Protein AF-I9S356-F1 (afdb_monomer)

Structure (mmCIF, N/CA/C/O backbone):
data_AF-I9S356-F1
#
_entry.id   AF-I9S356-F1
#
loop_
_atom_site.group_PDB
_atom_site.id
_atom_site.type_symbol
_atom_site.label_atom_id
_atom_site.label_alt_id
_atom_site.label_comp_id
_atom_site.label_asym_id
_atom_site.label_entity_id
_atom_site.label_seq_id
_atom_site.pdbx_PDB_ins_code
_atom_site.Cartn_x
_atom_site.Cartn_y
_atom_site.Cartn_z
_atom_site.occupancy
_atom_site.B_iso_or_equiv
_atom_site.auth_seq_id
_atom_site.auth_comp_id
_atom_site.auth_asym_id
_atom_site.auth_atom_id
_atom_site.pdbx_PDB_model_num
ATOM 1 N N . MET A 1 1 ? -4.845 -5.782 5.978 1.00 66.12 1 MET A N 1
ATOM 2 C CA . MET A 1 1 ? -3.982 -5.949 4.779 1.00 66.12 1 MET A CA 1
ATOM 3 C C . MET A 1 1 ? -2.616 -5.277 4.937 1.00 66.12 1 MET A C 1
ATOM 5 O O . MET A 1 1 ? -1.694 -5.977 5.325 1.00 66.12 1 MET A O 1
ATOM 9 N N . LYS A 1 2 ? -2.465 -3.952 4.723 1.00 70.69 2 LYS A N 1
ATOM 10 C CA . LYS A 1 2 ? -1.182 -3.230 4.951 1.00 70.69 2 LYS A CA 1
ATOM 11 C C . LYS A 1 2 ? -0.739 -3.311 6.421 1.00 70.69 2 LYS A C 1
ATOM 13 O O . LYS A 1 2 ? 0.435 -3.486 6.708 1.00 70.69 2 LYS A O 1
ATOM 18 N N . GLN A 1 3 ? -1.687 -3.246 7.355 1.00 71.12 3 GLN A N 1
ATOM 19 C CA . GLN A 1 3 ? -1.406 -3.450 8.781 1.00 71.12 3 GLN A CA 1
ATOM 20 C C . GLN A 1 3 ? -0.944 -4.889 9.070 1.00 71.12 3 GLN A C 1
ATOM 22 O O . GLN A 1 3 ? 0.143 -5.057 9.599 1.00 71.12 3 GLN A O 1
ATOM 27 N N . TRP A 1 4 ? -1.692 -5.907 8.625 1.00 81.62 4 TRP A N 1
ATOM 28 C CA . TRP A 1 4 ? -1.312 -7.327 8.752 1.00 81.62 4 TRP A CA 1
ATOM 29 C C . TRP A 1 4 ? 0.095 -7.643 8.215 1.00 81.62 4 TRP A C 1
ATOM 31 O O . TRP A 1 4 ? 0.914 -8.215 8.926 1.00 81.62 4 TRP A O 1
ATOM 41 N N . ALA A 1 5 ? 0.415 -7.205 6.992 1.00 79.56 5 ALA A N 1
ATOM 42 C CA . ALA A 1 5 ? 1.730 -7.451 6.395 1.00 79.56 5 ALA A CA 1
ATOM 43 C C . ALA A 1 5 ? 2.876 -6.663 7.043 1.00 79.56 5 ALA A C 1
ATOM 45 O O . ALA A 1 5 ? 4.025 -7.073 6.925 1.00 79.56 5 ALA A O 1
ATOM 46 N N . GLY A 1 6 ? 2.571 -5.536 7.692 1.00 76.19 6 GLY A N 1
ATOM 47 C CA . GLY A 1 6 ? 3.563 -4.737 8.409 1.00 76.19 6 GLY A CA 1
ATOM 48 C C . GLY A 1 6 ? 3.808 -5.210 9.841 1.00 76.19 6 GLY A C 1
ATOM 49 O O . GLY A 1 6 ? 4.944 -5.155 10.292 1.00 76.19 6 GLY A O 1
ATOM 50 N N . ALA A 1 7 ? 2.758 -5.653 10.539 1.00 77.88 7 ALA A N 1
ATOM 51 C CA . ALA A 1 7 ? 2.853 -6.183 11.899 1.00 77.88 7 ALA A CA 1
ATOM 52 C C . ALA A 1 7 ? 3.544 -7.550 11.923 1.00 77.88 7 ALA A C 1
ATOM 54 O O . ALA A 1 7 ? 4.293 -7.833 12.843 1.00 77.88 7 ALA A O 1
ATOM 55 N N . ASP A 1 8 ? 3.318 -8.362 10.886 1.00 81.31 8 ASP A N 1
ATOM 56 C CA . ASP A 1 8 ? 3.841 -9.725 10.779 1.00 81.31 8 ASP A CA 1
ATOM 57 C C . ASP A 1 8 ? 3.515 -10.620 11.982 1.00 81.31 8 ASP A C 1
ATOM 59 O O . ASP A 1 8 ? 4.298 -11.453 12.431 1.00 81.31 8 ASP A O 1
ATOM 63 N N . GLU A 1 9 ? 2.296 -10.470 12.475 1.00 84.88 9 GLU A N 1
ATOM 64 C CA . GLU A 1 9 ? 1.750 -11.242 13.581 1.00 84.88 9 GLU A CA 1
ATOM 65 C C . GLU A 1 9 ? 0.485 -11.965 13.122 1.00 84.88 9 GLU A C 1
ATOM 67 O O . GLU A 1 9 ? -0.149 -11.590 12.126 1.00 84.88 9 GLU A O 1
ATOM 72 N N . LYS A 1 10 ? 0.119 -13.022 13.852 1.00 86.38 10 LYS A N 1
ATOM 73 C CA . LYS A 1 10 ? -1.176 -13.673 13.668 1.00 86.38 10 LYS A CA 1
ATOM 74 C C . LYS A 1 10 ? -2.282 -12.656 13.955 1.00 86.38 10 LYS A C 1
ATOM 76 O O . LYS A 1 10 ? -2.231 -11.964 14.967 1.00 86.38 10 LYS A O 1
ATOM 81 N N . GLN A 1 11 ? -3.269 -12.564 13.071 1.00 83.75 11 GLN A N 1
ATOM 82 C CA . GLN A 1 11 ? -4.393 -11.640 13.218 1.00 83.75 11 GLN A CA 1
ATOM 83 C C . GLN A 1 11 ? -5.721 -12.356 13.016 1.00 83.75 11 GLN A C 1
ATOM 85 O O . GLN A 1 11 ? -5.860 -13.185 12.115 1.00 83.75 11 GLN A O 1
ATOM 90 N N . ASN A 1 12 ? -6.696 -11.995 13.845 1.00 84.50 12 ASN A N 1
ATOM 91 C CA . ASN A 1 12 ? -8.073 -12.440 13.710 1.00 84.50 12 ASN A CA 1
ATOM 92 C C . ASN A 1 12 ? -8.844 -11.451 12.839 1.00 84.50 12 ASN A C 1
ATOM 94 O O . ASN A 1 12 ? -8.700 -10.233 12.952 1.00 84.50 12 ASN A O 1
ATOM 98 N N . PHE A 1 13 ? -9.666 -11.996 11.962 1.00 81.94 13 PHE A N 1
ATOM 99 C CA . PHE A 1 13 ? -10.549 -11.275 11.071 1.00 81.94 13 PHE A CA 1
ATOM 100 C C . PHE A 1 13 ? -11.956 -11.813 11.259 1.00 81.94 13 PHE A C 1
ATOM 102 O O . PHE A 1 13 ? -12.152 -12.966 11.627 1.00 81.94 13 PHE A O 1
ATOM 109 N N . ARG A 1 14 ? -12.931 -10.964 10.969 1.00 80.12 14 ARG A N 1
ATOM 110 C CA . ARG A 1 14 ? -14.333 -11.340 10.900 1.00 80.12 14 ARG A CA 1
ATOM 111 C C . ARG A 1 14 ? -14.828 -11.043 9.504 1.00 80.12 14 ARG A C 1
ATOM 113 O O . ARG A 1 14 ? -14.665 -9.911 9.037 1.00 80.12 14 ARG A O 1
ATOM 120 N N . ASP A 1 15 ? -15.382 -12.042 8.834 1.00 80.06 15 ASP A N 1
ATOM 121 C CA . ASP A 1 15 ? -16.165 -11.804 7.629 1.00 80.06 15 ASP A CA 1
ATOM 122 C C . ASP A 1 15 ? -17.652 -11.605 7.977 1.00 80.06 15 ASP A C 1
ATOM 124 O O . ASP A 1 15 ? -18.003 -11.254 9.106 1.00 80.06 15 ASP A O 1
ATOM 128 N N . LEU A 1 16 ? -18.537 -11.705 6.985 1.00 82.31 16 LEU A N 1
ATOM 129 C CA . LEU A 1 16 ? -19.970 -11.510 7.202 1.00 82.31 16 LEU A CA 1
ATOM 130 C C . LEU A 1 16 ? -20.590 -12.622 8.071 1.00 82.31 16 LEU A C 1
ATOM 132 O O . LEU A 1 16 ? -21.588 -12.367 8.746 1.00 82.31 16 LEU A O 1
ATOM 136 N N . GLU A 1 17 ? -20.020 -13.827 8.048 1.00 84.00 17 GLU A N 1
ATOM 137 C CA . GLU A 1 17 ? -20.589 -15.049 8.617 1.00 84.00 17 GLU A CA 1
ATOM 138 C C . GLU A 1 17 ? -19.783 -15.569 9.816 1.00 84.00 17 GLU A C 1
ATOM 140 O O . GLU A 1 17 ? -20.378 -15.875 10.852 1.00 84.00 17 GLU A O 1
ATOM 145 N N . GLU A 1 18 ? -18.453 -15.626 9.723 1.00 86.69 18 GLU A N 1
ATOM 146 C CA . GLU A 1 18 ? -17.582 -16.238 10.726 1.00 86.69 18 GLU A CA 1
ATOM 147 C C . GLU A 1 18 ? -16.285 -15.461 11.011 1.00 86.69 18 GLU A C 1
ATOM 149 O O . GLU A 1 18 ? -15.808 -14.616 10.245 1.00 86.69 18 GLU A O 1
ATOM 154 N N . ASP A 1 19 ? -15.718 -15.760 12.180 1.00 86.00 19 ASP A N 1
ATOM 155 C CA . ASP A 1 19 ? -14.400 -15.285 12.582 1.00 86.00 19 ASP A CA 1
ATOM 156 C C . ASP A 1 19 ? -13.338 -16.282 12.093 1.00 86.00 19 ASP A C 1
ATOM 158 O O . ASP A 1 19 ? -13.477 -17.495 12.257 1.00 86.00 19 ASP A O 1
ATOM 162 N N . PHE A 1 20 ? -12.244 -15.780 11.525 1.00 85.56 20 PHE A N 1
ATOM 163 C CA . PHE A 1 20 ? -11.124 -16.590 11.054 1.00 85.56 20 PHE A CA 1
ATOM 164 C C . PHE A 1 20 ? -9.784 -15.939 11.390 1.00 85.56 20 PHE A C 1
ATOM 166 O O . PHE A 1 20 ? -9.649 -14.718 11.450 1.00 85.56 20 PHE A O 1
ATOM 173 N N . SER A 1 21 ? -8.748 -16.753 11.571 1.00 86.81 21 SER A N 1
ATOM 174 C CA . SER A 1 21 ? -7.399 -16.257 11.849 1.00 86.81 21 SER A CA 1
ATOM 175 C C . SER A 1 21 ? -6.488 -16.420 10.642 1.00 86.81 21 SER A C 1
ATOM 177 O O . SER A 1 21 ? -6.475 -17.461 9.985 1.00 86.81 21 SER A O 1
ATOM 179 N N . LEU A 1 22 ? -5.647 -15.420 10.403 1.00 87.50 22 LEU A N 1
ATOM 180 C CA . LEU A 1 22 ? -4.502 -15.529 9.512 1.00 87.50 22 LEU A CA 1
ATOM 181 C C . LEU A 1 22 ? -3.234 -15.599 10.341 1.00 87.50 22 LEU A C 1
ATOM 183 O O . LEU A 1 22 ? -3.005 -14.745 11.193 1.00 87.50 22 LEU A O 1
ATOM 187 N N . GLU A 1 23 ? -2.396 -16.592 10.054 1.00 89.62 23 GLU A N 1
ATOM 188 C CA . GLU A 1 23 ? -1.021 -16.638 10.555 1.00 89.62 23 GLU A CA 1
ATOM 189 C C . GLU A 1 23 ? -0.245 -15.370 10.168 1.00 89.62 23 GLU A C 1
ATOM 191 O O . GLU A 1 23 ? -0.696 -14.579 9.328 1.00 89.62 23 GLU A O 1
ATOM 196 N N . SER A 1 24 ? 0.935 -15.175 10.766 1.00 88.19 24 SER A N 1
ATOM 197 C CA . SER A 1 24 ? 1.794 -14.044 10.404 1.00 88.19 24 SER A CA 1
ATOM 198 C C . SER A 1 24 ? 2.007 -13.975 8.897 1.00 88.19 24 SER A C 1
ATOM 200 O O . SER A 1 24 ? 2.032 -14.997 8.195 1.00 88.19 24 SER A O 1
ATOM 202 N N . PHE A 1 25 ? 2.161 -12.763 8.372 1.00 88.44 25 PHE A N 1
ATOM 203 C CA . PHE A 1 25 ? 2.294 -12.583 6.937 1.00 88.44 25 PHE A CA 1
ATOM 204 C C . PHE A 1 25 ? 3.467 -13.390 6.377 1.00 88.44 25 PHE A C 1
ATOM 206 O O . PHE A 1 25 ? 3.304 -14.016 5.334 1.00 88.44 25 PHE A O 1
ATOM 213 N N . THR A 1 26 ? 4.597 -13.474 7.076 1.00 85.56 26 THR A N 1
ATOM 214 C CA . THR A 1 26 ? 5.784 -14.263 6.718 1.00 85.56 26 THR A CA 1
ATOM 215 C C . THR A 1 26 ? 5.561 -15.768 6.743 1.00 85.56 26 THR A C 1
ATOM 217 O O . THR A 1 26 ? 6.088 -16.453 5.864 1.00 85.56 26 THR A O 1
ATOM 220 N N . ASN A 1 27 ? 4.682 -16.277 7.606 1.00 85.94 27 ASN A N 1
ATOM 221 C CA . ASN A 1 27 ? 4.372 -17.708 7.712 1.00 85.94 27 ASN A CA 1
ATOM 222 C C . ASN A 1 27 ? 3.080 -18.121 6.987 1.00 85.94 27 ASN A C 1
ATOM 224 O O . ASN A 1 27 ? 2.776 -19.306 6.875 1.00 85.94 27 ASN A O 1
ATOM 228 N N . CYS A 1 28 ? 2.335 -17.167 6.426 1.00 84.06 28 CYS A N 1
ATOM 229 C CA . CYS A 1 28 ? 1.141 -17.443 5.636 1.00 84.06 28 CYS A CA 1
ATOM 230 C C . CYS A 1 28 ? 1.486 -18.269 4.378 1.00 84.06 28 CYS A C 1
ATOM 232 O O . CYS A 1 28 ? 2.143 -17.763 3.460 1.00 84.06 28 CYS A O 1
ATOM 234 N N . ALA A 1 29 ? 1.053 -19.535 4.355 1.00 78.00 29 ALA A N 1
ATOM 235 C CA . ALA A 1 29 ? 1.223 -20.472 3.236 1.00 78.00 29 ALA A CA 1
ATOM 236 C C . ALA A 1 29 ? -0.096 -20.815 2.512 1.00 78.00 29 ALA A C 1
ATOM 238 O O . ALA A 1 29 ? -0.068 -21.314 1.390 1.00 78.00 29 ALA A O 1
ATOM 239 N N . GLY A 1 30 ? -1.241 -20.559 3.153 1.00 82.69 30 GLY A N 1
ATOM 240 C CA . GLY A 1 30 ? -2.574 -20.852 2.624 1.00 82.69 30 GLY A CA 1
ATOM 241 C C . GLY A 1 30 ? -3.244 -19.622 2.015 1.00 82.69 30 GLY A C 1
ATOM 242 O O . GLY A 1 30 ? -2.789 -19.063 1.018 1.00 82.69 30 GLY A O 1
ATOM 243 N N . PHE A 1 31 ? -4.355 -19.205 2.619 1.00 86.12 31 PHE A N 1
ATOM 244 C CA . PHE A 1 31 ? -5.111 -18.035 2.187 1.00 86.12 31 PHE A CA 1
ATOM 245 C C . PHE A 1 31 ? -4.298 -16.747 2.380 1.00 86.12 31 PHE A C 1
ATOM 247 O O . PHE A 1 31 ? -4.039 -16.330 3.506 1.00 86.12 31 PHE A O 1
ATOM 254 N N . ASN A 1 32 ? -3.909 -16.114 1.269 1.00 89.94 32 ASN A N 1
ATOM 255 C CA . ASN A 1 32 ? -3.140 -14.872 1.257 1.00 89.94 32 ASN A CA 1
ATOM 256 C C . ASN A 1 32 ? -3.971 -13.729 0.645 1.00 89.94 32 ASN A C 1
ATOM 258 O O . ASN A 1 32 ? -4.049 -13.602 -0.583 1.00 89.94 32 ASN A O 1
ATOM 262 N N . PRO A 1 33 ? -4.557 -12.858 1.481 1.00 90.56 33 PRO A N 1
ATOM 263 C CA . PRO A 1 33 ? -5.329 -11.707 1.029 1.00 90.56 33 PRO A CA 1
ATOM 264 C C . PRO A 1 33 ? -4.606 -10.776 0.041 1.00 90.56 33 PRO A C 1
ATOM 266 O O . PRO A 1 33 ? -5.245 -10.233 -0.860 1.00 90.56 33 PRO A O 1
ATOM 269 N N . ILE A 1 34 ? -3.281 -10.604 0.154 1.00 91.88 34 ILE A N 1
ATOM 270 C CA . ILE A 1 34 ? -2.492 -9.752 -0.759 1.00 91.88 34 ILE A CA 1
ATOM 271 C C . ILE A 1 34 ? -2.489 -10.324 -2.172 1.00 91.88 34 ILE A C 1
ATOM 273 O O . ILE A 1 34 ? -2.601 -9.580 -3.145 1.00 91.88 34 ILE A O 1
ATOM 277 N N . GLU A 1 35 ? -2.412 -11.645 -2.293 1.00 94.62 35 GLU A N 1
ATOM 278 C CA . GLU A 1 35 ? -2.484 -12.324 -3.581 1.00 94.62 35 GLU A CA 1
ATOM 279 C C . GLU A 1 35 ? -3.862 -12.158 -4.238 1.00 94.62 35 GLU A C 1
ATOM 281 O O . GLU A 1 35 ? -3.953 -11.880 -5.434 1.00 94.62 35 GLU A O 1
ATOM 286 N N . ILE A 1 36 ? -4.936 -12.260 -3.451 1.00 93.81 36 ILE A N 1
ATOM 287 C CA . ILE A 1 36 ? -6.313 -12.048 -3.923 1.00 93.81 36 ILE A CA 1
ATOM 288 C C . ILE A 1 36 ? -6.504 -10.601 -4.381 1.00 93.81 36 ILE A C 1
ATOM 290 O O . ILE A 1 36 ? -7.049 -10.340 -5.452 1.00 93.81 36 ILE A O 1
ATOM 294 N N . TYR A 1 37 ? -6.003 -9.646 -3.605 1.00 93.88 37 TYR A N 1
ATOM 295 C CA . TYR A 1 37 ? -6.027 -8.238 -3.978 1.00 93.88 37 TYR A CA 1
ATOM 296 C C . TYR A 1 37 ? -5.276 -7.974 -5.288 1.00 93.88 37 TYR A C 1
ATOM 298 O O . TYR A 1 37 ? -5.801 -7.312 -6.185 1.00 93.88 37 TYR A O 1
ATOM 306 N N . ALA A 1 38 ? -4.084 -8.552 -5.445 1.00 95.75 38 ALA A N 1
ATOM 307 C CA . ALA A 1 38 ? -3.307 -8.443 -6.673 1.00 95.75 38 ALA A CA 1
ATOM 308 C C . ALA A 1 38 ? -4.020 -9.076 -7.880 1.00 95.75 38 ALA A C 1
ATOM 310 O O . ALA A 1 38 ? -3.953 -8.530 -8.982 1.00 95.75 38 ALA A O 1
ATOM 311 N N . TYR A 1 39 ? -4.749 -10.177 -7.678 1.00 96.19 39 TYR A N 1
ATOM 312 C CA . TYR A 1 39 ? -5.610 -10.760 -8.706 1.00 96.19 39 TYR A CA 1
ATOM 313 C C . TYR A 1 39 ? -6.682 -9.771 -9.178 1.00 96.19 39 TYR A C 1
ATOM 315 O O . TYR A 1 39 ? -6.817 -9.544 -10.383 1.00 96.19 39 TYR A O 1
ATOM 323 N N . TYR A 1 40 ? -7.408 -9.141 -8.250 1.00 96.00 40 TYR A N 1
ATOM 324 C CA . TYR A 1 40 ? -8.452 -8.175 -8.596 1.00 96.00 40 TYR A CA 1
ATOM 325 C C . TYR A 1 40 ? -7.890 -6.937 -9.295 1.00 96.00 40 TYR A C 1
ATOM 327 O O . TYR A 1 40 ? -8.415 -6.544 -10.335 1.00 96.00 40 TYR A O 1
ATOM 335 N N . ILE A 1 41 ? -6.783 -6.371 -8.801 1.00 94.88 41 ILE A N 1
ATOM 336 C CA . ILE A 1 41 ? -6.096 -5.269 -9.490 1.00 94.88 41 ILE A CA 1
ATOM 337 C C . ILE A 1 41 ? -5.715 -5.681 -10.910 1.00 94.88 41 ILE A C 1
ATOM 339 O O . ILE A 1 41 ? -5.965 -4.935 -11.855 1.00 94.88 41 ILE A O 1
ATOM 343 N N . GLY A 1 42 ? -5.130 -6.869 -11.069 1.00 95.69 42 GLY A N 1
ATOM 344 C CA . GLY A 1 42 ? -4.750 -7.395 -12.372 1.00 95.69 42 GLY A CA 1
ATOM 345 C C . GLY A 1 42 ? -5.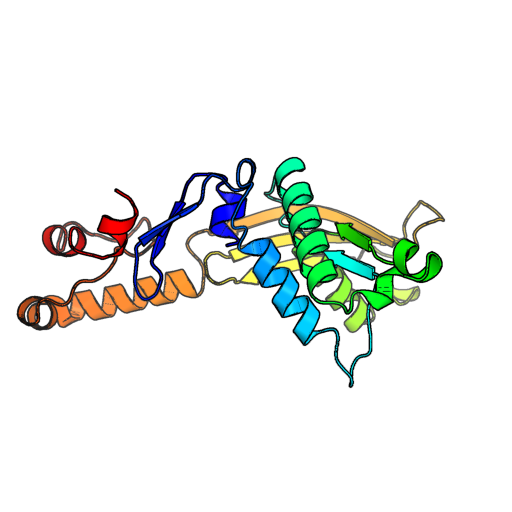932 -7.458 -13.337 1.00 95.69 42 GLY A C 1
ATOM 346 O O . GLY A 1 42 ? -5.799 -7.023 -14.476 1.00 95.69 42 GLY A O 1
ATOM 347 N N . ARG A 1 43 ? -7.108 -7.898 -12.873 1.00 93.81 43 ARG A N 1
ATOM 348 C CA . ARG A 1 43 ? -8.349 -7.914 -13.669 1.00 93.81 43 ARG A CA 1
ATOM 349 C C . ARG A 1 43 ? -8.867 -6.515 -14.010 1.00 93.81 43 ARG A C 1
ATOM 351 O O . ARG A 1 43 ? -9.413 -6.329 -15.092 1.00 93.81 43 ARG A O 1
ATOM 358 N N . CYS A 1 44 ? -8.704 -5.543 -13.116 1.00 93.81 44 CYS A N 1
ATOM 359 C CA . CYS A 1 44 ? -9.114 -4.161 -13.367 1.00 93.81 44 CYS A CA 1
ATOM 360 C C . CYS A 1 44 ? -8.196 -3.466 -14.382 1.00 93.81 44 CYS A C 1
ATOM 362 O O . CYS A 1 44 ? -8.676 -2.781 -15.284 1.00 93.81 44 CYS A O 1
ATOM 364 N N . ILE A 1 45 ? -6.879 -3.650 -14.254 1.00 93.94 45 ILE A N 1
ATOM 365 C CA . ILE A 1 45 ? -5.882 -3.018 -15.128 1.00 93.94 45 ILE A CA 1
ATOM 366 C C . ILE A 1 45 ? -5.882 -3.670 -16.513 1.00 93.94 45 ILE A C 1
ATOM 368 O O . ILE A 1 45 ? -5.872 -2.956 -17.515 1.00 93.94 45 ILE A O 1
ATOM 372 N N . ASN A 1 46 ? -5.898 -5.005 -16.569 1.00 93.00 46 ASN A N 1
ATOM 373 C CA . ASN A 1 46 ? -5.833 -5.763 -17.814 1.00 93.00 46 ASN A CA 1
ATOM 374 C C . ASN A 1 46 ? -7.238 -6.072 -18.314 1.00 93.00 46 ASN A C 1
ATOM 376 O O . ASN A 1 46 ? -7.906 -6.991 -17.839 1.00 93.00 46 ASN A O 1
ATOM 380 N N . ASN A 1 47 ? -7.682 -5.303 -19.296 1.00 89.69 47 ASN A N 1
ATOM 381 C CA . ASN A 1 47 ? -9.000 -5.457 -19.886 1.00 89.69 47 ASN A CA 1
ATOM 382 C C . ASN A 1 47 ? -8.956 -5.103 -21.377 1.00 89.69 47 ASN A C 1
ATOM 384 O O . ASN A 1 47 ? -7.938 -4.649 -21.900 1.00 89.69 47 ASN A O 1
ATOM 388 N N . MET A 1 48 ? -10.076 -5.305 -22.069 1.00 87.81 48 MET A N 1
ATOM 389 C CA . MET A 1 48 ? -10.161 -5.097 -23.518 1.00 87.81 48 MET A CA 1
ATOM 390 C C . MET A 1 48 ? -9.893 -3.648 -23.957 1.00 87.81 48 MET A C 1
ATOM 392 O O . MET A 1 48 ? -9.536 -3.434 -25.110 1.00 87.81 48 MET A O 1
ATOM 396 N N . HIS A 1 49 ? -10.035 -2.667 -23.062 1.00 90.06 49 HIS A N 1
ATOM 397 C CA . HIS A 1 49 ? -9.773 -1.257 -23.355 1.00 90.06 49 HIS A CA 1
ATOM 398 C C . HIS A 1 49 ? -8.312 -0.860 -23.109 1.00 90.06 49 HIS A C 1
ATOM 400 O O . HIS A 1 49 ? -7.773 -0.036 -23.842 1.00 90.06 49 HIS A O 1
ATOM 406 N N . ASN A 1 50 ? -7.662 -1.456 -22.105 1.00 87.44 50 ASN A N 1
ATOM 407 C CA . ASN A 1 50 ? -6.306 -1.089 -21.680 1.00 87.44 50 ASN A CA 1
ATOM 408 C C . ASN A 1 50 ? -5.208 -2.023 -22.218 1.00 87.44 50 ASN A C 1
ATOM 410 O O . ASN A 1 50 ? -4.024 -1.701 -22.124 1.00 87.44 50 ASN A O 1
ATOM 414 N N . GLY A 1 51 ? -5.586 -3.179 -22.767 1.00 90.50 51 GLY A N 1
ATOM 415 C CA . GLY A 1 51 ? -4.655 -4.220 -23.191 1.00 90.50 51 GLY A CA 1
ATOM 416 C C . GLY A 1 51 ? -4.129 -5.066 -22.029 1.00 90.50 51 GLY A C 1
ATOM 417 O O . GLY A 1 51 ? -4.715 -5.113 -20.946 1.00 90.50 51 GLY A O 1
ATOM 418 N N . VAL A 1 52 ? -3.026 -5.776 -22.285 1.00 91.19 52 VAL A N 1
ATOM 419 C CA . VAL A 1 52 ? -2.377 -6.678 -21.323 1.00 91.19 52 VAL A CA 1
ATOM 420 C C . VAL A 1 52 ? -0.976 -6.174 -21.003 1.00 91.19 52 VAL A C 1
ATOM 422 O O . VAL A 1 52 ? -0.123 -6.042 -21.881 1.00 91.19 52 VAL A O 1
ATOM 425 N N . PHE A 1 53 ? -0.723 -5.947 -19.721 1.00 93.69 53 PHE A N 1
ATOM 426 C CA . PHE A 1 53 ? 0.574 -5.587 -19.180 1.00 93.69 53 PHE A CA 1
ATOM 427 C C . PHE A 1 53 ? 1.273 -6.835 -18.649 1.00 93.69 53 PHE A C 1
ATOM 429 O O . PHE A 1 53 ? 0.688 -7.663 -17.952 1.00 93.69 53 PHE A O 1
ATOM 436 N N . LEU A 1 54 ? 2.561 -6.961 -18.957 1.00 94.69 54 LEU A N 1
ATOM 437 C CA . LEU A 1 54 ? 3.396 -8.051 -18.446 1.00 94.69 54 LEU A CA 1
ATOM 438 C C . LEU A 1 54 ? 4.435 -7.548 -17.440 1.00 94.69 54 LEU A C 1
ATOM 440 O O . LEU A 1 54 ? 4.951 -8.322 -16.647 1.00 94.69 54 LEU A O 1
ATOM 444 N N . LYS A 1 55 ? 4.714 -6.244 -17.405 1.00 95.12 55 LYS A N 1
ATOM 445 C CA . LYS A 1 55 ? 5.700 -5.673 -16.491 1.00 95.12 55 LYS A CA 1
ATOM 446 C C . LYS A 1 55 ? 5.037 -4.748 -15.482 1.00 95.12 55 LYS A C 1
ATOM 448 O O . LYS A 1 55 ? 4.427 -3.755 -15.866 1.00 95.12 55 LYS A O 1
ATOM 453 N N . TYR A 1 56 ? 5.220 -5.061 -14.206 1.00 94.88 56 TYR A N 1
ATOM 454 C CA . TYR A 1 56 ? 4.624 -4.360 -13.080 1.00 94.88 56 TYR A CA 1
ATOM 455 C C . TYR A 1 56 ? 5.710 -3.835 -12.151 1.00 94.88 56 TYR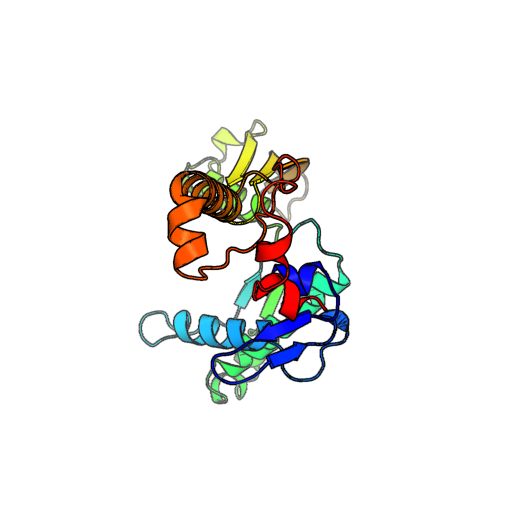 A C 1
ATOM 457 O O . TYR A 1 56 ? 6.709 -4.508 -11.881 1.00 94.88 56 TYR A O 1
ATOM 465 N N . PHE A 1 57 ? 5.488 -2.629 -11.643 1.00 92.75 57 PHE A N 1
ATOM 466 C CA . PHE A 1 57 ? 6.370 -1.984 -10.685 1.00 92.75 57 PHE A CA 1
ATOM 467 C C . PHE A 1 57 ? 5.601 -1.707 -9.408 1.00 92.75 57 PHE A C 1
ATOM 469 O O . PHE A 1 57 ? 4.575 -1.032 -9.437 1.00 92.75 57 PHE A O 1
ATOM 476 N N . LEU A 1 58 ? 6.112 -2.224 -8.299 1.00 91.19 58 LEU A N 1
ATOM 477 C CA . LEU A 1 58 ? 5.562 -1.979 -6.979 1.00 91.19 58 LEU A CA 1
ATOM 478 C C . LEU A 1 58 ? 6.406 -0.920 -6.278 1.00 91.19 58 LEU A C 1
ATOM 480 O O . LEU A 1 58 ? 7.641 -1.018 -6.219 1.00 91.19 58 LEU A O 1
ATOM 484 N N . SER A 1 59 ? 5.726 0.092 -5.747 1.00 86.69 59 SER A N 1
ATOM 485 C CA . SER A 1 59 ? 6.286 0.879 -4.662 1.00 86.69 59 SER A CA 1
ATOM 486 C C . SER A 1 59 ? 6.181 0.090 -3.358 1.00 86.69 59 SER A C 1
ATOM 488 O O . SER A 1 59 ? 5.298 -0.757 -3.206 1.00 86.69 59 SER A O 1
ATOM 490 N N . TYR A 1 60 ? 7.093 0.337 -2.420 1.00 78.81 60 TYR A N 1
ATOM 491 C CA . TYR A 1 60 ? 7.080 -0.336 -1.121 1.00 78.81 60 TYR A CA 1
ATOM 492 C C . TYR A 1 60 ? 7.203 0.648 0.048 1.00 78.81 60 TYR A C 1
ATOM 494 O O . TYR A 1 60 ? 7.821 1.710 -0.095 1.00 78.81 60 TYR A O 1
ATOM 502 N N . PRO A 1 61 ? 6.628 0.320 1.219 1.00 71.81 61 PRO A N 1
ATOM 503 C CA . PRO A 1 61 ? 6.820 1.119 2.422 1.00 71.81 61 PRO A CA 1
ATOM 504 C C . PRO A 1 61 ? 8.283 1.068 2.874 1.00 71.81 61 PRO A C 1
ATOM 506 O O . PRO A 1 61 ? 8.871 -0.007 2.945 1.00 71.81 61 PRO A O 1
ATOM 509 N N . ILE A 1 62 ? 8.859 2.216 3.249 1.00 71.44 62 ILE A N 1
ATOM 510 C CA . ILE A 1 62 ? 10.256 2.299 3.732 1.00 71.44 62 ILE A CA 1
ATOM 511 C C . ILE A 1 62 ? 10.465 1.477 5.013 1.00 71.44 62 ILE A C 1
ATOM 513 O O . ILE A 1 62 ? 11.549 0.958 5.246 1.00 71.44 62 ILE A O 1
ATOM 517 N N . LYS A 1 63 ? 9.420 1.357 5.840 1.00 76.56 63 LYS A N 1
ATOM 518 C CA . LYS A 1 63 ? 9.487 0.726 7.165 1.00 76.56 63 LYS A CA 1
ATOM 519 C C . LYS A 1 63 ? 9.498 -0.807 7.119 1.00 76.56 63 LYS A C 1
ATOM 521 O O . LYS A 1 63 ? 9.645 -1.417 8.167 1.00 76.56 63 LYS A O 1
ATOM 526 N N . TYR A 1 64 ? 9.284 -1.421 5.955 1.00 77.75 64 TYR A N 1
ATOM 527 C CA . TYR A 1 64 ? 9.212 -2.878 5.852 1.00 77.75 64 TYR A CA 1
ATOM 528 C C . TYR A 1 64 ? 10.602 -3.475 5.729 1.00 77.75 64 TYR A C 1
ATOM 530 O O . TYR A 1 64 ? 11.455 -2.968 4.994 1.00 77.75 64 TYR A O 1
ATOM 538 N N . GLU A 1 65 ? 10.805 -4.602 6.398 1.00 83.94 65 GLU A N 1
ATOM 539 C CA . GLU A 1 65 ? 12.016 -5.370 6.200 1.00 83.94 65 GLU A CA 1
ATOM 540 C C . GLU A 1 65 ? 12.066 -5.953 4.787 1.00 83.94 65 GLU A C 1
ATOM 542 O O . GLU A 1 65 ? 11.047 -6.228 4.144 1.00 83.94 65 GLU A O 1
ATOM 547 N N . LYS A 1 66 ? 13.286 -6.188 4.296 1.00 84.88 66 LYS A N 1
ATOM 548 C CA . LYS A 1 66 ? 13.516 -6.697 2.938 1.00 84.88 66 LYS A CA 1
ATOM 549 C C . LYS A 1 66 ? 12.733 -7.984 2.663 1.00 84.88 66 LYS A C 1
ATOM 551 O O . LYS A 1 66 ? 12.192 -8.144 1.574 1.00 84.88 66 LYS A O 1
ATOM 556 N N . HIS A 1 67 ? 12.674 -8.884 3.641 1.00 86.94 67 HIS A N 1
ATOM 557 C CA . HIS A 1 67 ? 11.997 -10.168 3.496 1.00 86.94 67 HIS A CA 1
ATOM 558 C C . HIS A 1 67 ? 10.465 -10.003 3.393 1.00 86.94 67 HIS A C 1
ATOM 560 O O . HIS A 1 67 ? 9.834 -10.662 2.567 1.00 86.94 67 HIS A O 1
ATOM 566 N N . GLN A 1 68 ? 9.873 -9.064 4.143 1.00 88.56 68 GLN A N 1
ATOM 567 C CA . GLN A 1 68 ? 8.448 -8.725 4.047 1.00 88.56 68 GLN A CA 1
ATOM 568 C C . GLN A 1 68 ? 8.125 -8.116 2.678 1.00 88.56 68 GLN A C 1
ATOM 570 O O . GLN A 1 68 ? 7.182 -8.541 2.009 1.00 88.56 68 GLN A O 1
ATOM 575 N N . ALA A 1 69 ? 8.934 -7.152 2.225 1.00 88.69 69 ALA A N 1
ATOM 576 C CA . ALA A 1 69 ? 8.761 -6.514 0.920 1.00 88.69 69 ALA A CA 1
ATOM 577 C C . ALA A 1 69 ? 8.843 -7.531 -0.232 1.00 88.69 69 ALA A C 1
ATOM 579 O O . ALA A 1 69 ? 8.033 -7.487 -1.161 1.00 88.69 69 ALA A O 1
ATOM 580 N N . GLU A 1 70 ? 9.777 -8.479 -0.148 1.00 91.38 70 GLU A N 1
ATOM 581 C CA . GLU A 1 70 ? 9.925 -9.542 -1.140 1.00 91.38 70 GLU A CA 1
ATOM 582 C C . GLU A 1 70 ? 8.721 -10.491 -1.140 1.00 91.38 70 GLU A C 1
ATOM 584 O O . GLU A 1 70 ? 8.159 -10.769 -2.199 1.00 91.38 70 GLU A O 1
ATOM 589 N N . LYS A 1 71 ? 8.227 -10.898 0.036 1.00 91.31 71 LYS A N 1
ATOM 590 C CA . LYS A 1 71 ? 7.021 -11.733 0.122 1.00 91.31 71 LYS A CA 1
ATOM 591 C C . LYS A 1 71 ? 5.784 -11.031 -0.449 1.00 91.31 71 LYS A C 1
ATOM 593 O O . LYS A 1 71 ? 4.934 -11.677 -1.069 1.00 91.31 71 LYS A O 1
ATOM 598 N N . ILE A 1 72 ? 5.670 -9.709 -0.295 1.00 91.75 72 ILE A N 1
ATOM 599 C CA . ILE A 1 72 ? 4.610 -8.917 -0.945 1.00 91.75 72 ILE A CA 1
ATOM 600 C C . ILE A 1 72 ? 4.770 -8.971 -2.458 1.00 91.75 72 ILE A C 1
ATOM 602 O O . ILE A 1 72 ? 3.797 -9.264 -3.151 1.00 91.75 72 ILE A O 1
ATOM 606 N N . ARG A 1 73 ? 5.984 -8.744 -2.971 1.00 94.19 73 ARG A N 1
ATOM 607 C CA . ARG A 1 73 ? 6.281 -8.820 -4.406 1.00 94.19 73 ARG A CA 1
ATOM 608 C C . ARG A 1 73 ? 5.882 -10.177 -4.985 1.00 94.19 73 ARG A C 1
ATOM 610 O O . ARG A 1 73 ? 5.182 -10.212 -5.992 1.00 94.19 73 ARG A O 1
ATOM 617 N N . GLU A 1 74 ? 6.256 -11.272 -4.331 1.00 94.62 74 GLU A N 1
ATOM 618 C CA . GLU A 1 74 ? 5.886 -12.633 -4.738 1.00 94.62 74 GLU A CA 1
ATOM 619 C C . GLU A 1 74 ? 4.373 -12.875 -4.679 1.00 94.62 74 GLU A C 1
ATOM 621 O O . GLU A 1 74 ? 3.802 -13.503 -5.570 1.00 94.62 74 GLU A O 1
ATOM 626 N N . SER A 1 75 ? 3.701 -12.361 -3.647 1.00 94.44 75 SER A N 1
ATOM 627 C CA . SER A 1 75 ? 2.241 -12.455 -3.520 1.00 94.44 75 SER A CA 1
ATOM 628 C C . SER A 1 75 ? 1.540 -11.710 -4.657 1.00 94.44 75 SER A C 1
ATOM 630 O O . SER A 1 75 ? 0.602 -12.234 -5.259 1.00 94.44 75 SER A O 1
ATOM 632 N N . PHE A 1 76 ? 2.040 -10.526 -5.017 1.00 95.50 76 PHE A N 1
ATOM 633 C CA . PHE A 1 76 ? 1.574 -9.785 -6.185 1.00 95.50 76 PHE A CA 1
ATOM 634 C C . PHE A 1 76 ? 1.853 -10.527 -7.487 1.00 95.50 76 PHE A C 1
ATOM 636 O O . PHE A 1 76 ? 0.981 -10.587 -8.348 1.00 95.50 76 PHE A O 1
ATOM 643 N N . GLU A 1 77 ? 3.037 -11.117 -7.632 1.00 96.00 77 GLU A N 1
ATOM 644 C CA . GLU A 1 77 ? 3.403 -11.902 -8.806 1.00 96.00 77 GLU A CA 1
ATOM 645 C C . GLU A 1 77 ? 2.438 -13.068 -9.026 1.00 96.00 77 GLU A C 1
ATOM 647 O O . GLU A 1 77 ? 1.907 -13.223 -10.128 1.00 96.00 77 GLU A O 1
ATOM 652 N N . ARG A 1 78 ? 2.126 -13.834 -7.974 1.00 95.56 78 ARG A N 1
ATOM 653 C CA . ARG A 1 78 ? 1.149 -14.930 -8.046 1.00 95.56 78 ARG A CA 1
ATOM 654 C C . ARG A 1 78 ? -0.254 -14.428 -8.387 1.00 95.56 78 ARG A C 1
ATOM 656 O O . ARG A 1 78 ? -0.894 -14.990 -9.276 1.00 95.56 78 ARG A O 1
ATOM 663 N N . GLY A 1 79 ? -0.715 -13.360 -7.737 1.00 95.88 79 GLY A N 1
ATOM 664 C CA . GLY A 1 79 ? -2.052 -12.802 -7.953 1.00 95.88 79 GLY A CA 1
ATOM 665 C C . GLY A 1 79 ? -2.234 -12.237 -9.362 1.00 95.88 79 GLY A C 1
ATOM 666 O O . GLY A 1 79 ? -3.173 -12.604 -10.070 1.00 95.88 79 GLY A O 1
ATOM 667 N N . LEU A 1 80 ? -1.287 -11.414 -9.819 1.00 96.75 80 LEU A N 1
ATOM 668 C CA . LEU A 1 80 ? -1.279 -10.843 -11.167 1.00 96.75 80 LEU A CA 1
ATOM 669 C C . LEU A 1 80 ? -1.179 -11.935 -12.234 1.00 96.75 80 LEU A C 1
ATOM 671 O O . LEU A 1 80 ? -1.912 -11.886 -13.221 1.00 96.75 80 LEU A O 1
ATOM 675 N N . LYS A 1 81 ? -0.351 -12.965 -12.022 1.00 95.06 81 LYS A N 1
ATOM 676 C CA . LYS A 1 81 ? -0.264 -14.104 -12.944 1.00 95.06 81 LYS A CA 1
ATOM 677 C C . LYS A 1 81 ? -1.604 -14.831 -13.068 1.00 95.06 81 LYS A C 1
ATOM 679 O O . LYS A 1 81 ? -2.022 -15.141 -14.178 1.00 95.06 81 LYS A O 1
ATOM 684 N N . LYS A 1 82 ? -2.308 -15.044 -11.949 1.00 94.94 82 LYS A N 1
ATOM 685 C CA . LYS A 1 82 ? -3.655 -15.642 -11.928 1.00 94.94 82 LYS A CA 1
ATOM 686 C C . LYS A 1 82 ? -4.712 -14.767 -12.607 1.00 94.94 82 LYS A C 1
ATOM 688 O O . LYS A 1 82 ? -5.711 -15.300 -13.078 1.00 94.94 82 LYS A O 1
ATOM 693 N N . SER A 1 83 ? -4.515 -13.449 -12.651 1.00 95.25 83 SER A N 1
ATOM 694 C CA . SER A 1 83 ? -5.461 -12.518 -13.281 1.00 95.25 83 SER A CA 1
ATOM 695 C C . SER A 1 83 ? -5.468 -12.591 -14.812 1.00 95.25 83 SER A C 1
ATOM 697 O O . SER A 1 83 ? -6.443 -12.173 -15.437 1.00 95.25 83 SER A O 1
ATOM 699 N N . LEU A 1 84 ? -4.401 -13.130 -15.410 1.00 93.81 84 LEU A N 1
ATOM 700 C CA . LEU A 1 84 ? -4.210 -13.204 -16.854 1.00 93.81 84 LEU A CA 1
ATOM 701 C C . LEU A 1 84 ? -4.655 -14.568 -17.414 1.00 93.81 84 LEU A C 1
ATOM 703 O O . LEU A 1 84 ? -4.537 -15.589 -16.730 1.00 93.81 84 LEU A O 1
ATOM 707 N N . PRO A 1 85 ? -5.140 -14.628 -18.671 1.00 90.81 85 PRO A N 1
ATOM 708 C CA . PRO A 1 85 ? -5.428 -15.897 -19.333 1.00 90.81 85 PRO A CA 1
ATOM 709 C C . PRO A 1 85 ? -4.186 -16.790 -19.388 1.00 90.81 85 PRO A C 1
ATOM 711 O O . PRO A 1 85 ? -3.102 -16.315 -19.717 1.00 90.81 85 PRO A O 1
ATOM 714 N N . ARG A 1 86 ? -4.348 -18.096 -19.138 1.00 88.88 86 ARG A N 1
ATOM 715 C CA . ARG A 1 86 ? -3.227 -19.058 -19.143 1.00 88.88 86 ARG A CA 1
ATOM 716 C C . ARG A 1 86 ? -2.408 -19.003 -20.435 1.00 88.88 86 ARG A C 1
ATOM 718 O O . ARG A 1 86 ? -1.188 -18.978 -20.355 1.00 88.88 86 ARG A O 1
ATOM 725 N N . HIS A 1 87 ? -3.086 -18.839 -21.572 1.00 89.56 87 HIS A N 1
ATOM 726 C CA . HIS A 1 87 ? -2.469 -18.739 -22.896 1.00 89.56 87 HIS A CA 1
ATOM 727 C C . HIS A 1 87 ? -1.462 -17.588 -23.052 1.00 89.56 87 HIS A C 1
ATOM 729 O O . HIS A 1 87 ? -0.598 -17.645 -23.919 1.00 89.56 87 HIS A O 1
ATOM 735 N N . VAL A 1 88 ? -1.515 -16.555 -22.198 1.00 87.94 88 VAL A N 1
ATOM 736 C CA . VAL A 1 88 ? -0.488 -15.497 -22.161 1.00 87.94 88 VAL A CA 1
ATOM 737 C C . VAL A 1 88 ? 0.892 -16.068 -21.821 1.00 87.94 88 VAL A C 1
ATOM 739 O O . VAL A 1 88 ? 1.899 -15.472 -22.188 1.00 87.94 88 VAL A O 1
ATOM 742 N N . PHE A 1 89 ? 0.954 -17.209 -21.135 1.00 91.25 89 PHE A N 1
ATOM 743 C CA . PHE A 1 89 ? 2.192 -17.834 -20.674 1.00 91.25 89 PHE A CA 1
ATOM 744 C C . PHE A 1 89 ? 2.606 -19.066 -21.485 1.00 91.25 89 PHE A C 1
ATOM 746 O O . PHE A 1 89 ? 3.622 -19.669 -21.149 1.00 91.25 89 PHE A O 1
ATOM 753 N N . ASP A 1 90 ? 1.852 -19.430 -22.527 1.00 90.62 90 ASP A N 1
ATOM 754 C CA . ASP A 1 90 ? 2.210 -20.545 -23.414 1.00 90.62 90 ASP A CA 1
ATOM 755 C C . ASP A 1 90 ? 3.361 -20.156 -24.358 1.00 90.62 90 ASP A C 1
ATOM 757 O O . ASP A 1 90 ? 4.181 -20.995 -24.727 1.00 90.62 90 ASP A O 1
ATOM 761 N N . ASP A 1 91 ? 3.453 -18.870 -24.718 1.00 89.62 91 ASP A N 1
ATOM 762 C CA . ASP A 1 91 ? 4.576 -18.319 -25.475 1.00 89.62 91 ASP A CA 1
ATOM 763 C C . ASP A 1 91 ? 5.761 -17.994 -24.549 1.00 89.62 91 ASP A C 1
ATOM 765 O O . ASP A 1 91 ? 5.655 -17.271 -23.553 1.00 89.62 91 ASP A O 1
ATOM 769 N N . GLU A 1 92 ? 6.938 -18.518 -24.892 1.00 89.44 92 GLU A N 1
ATOM 770 C CA . GLU A 1 92 ? 8.139 -18.380 -24.065 1.00 89.44 92 GLU A CA 1
ATOM 771 C C . GLU A 1 92 ? 8.592 -16.913 -23.951 1.00 89.44 92 GLU A C 1
ATOM 773 O O . GLU A 1 92 ? 9.141 -16.488 -22.927 1.00 89.44 92 GLU A O 1
ATOM 778 N N . LYS A 1 93 ? 8.353 -16.105 -24.991 1.00 89.44 93 LYS A N 1
ATOM 779 C CA . LYS A 1 93 ? 8.734 -14.692 -25.008 1.00 89.44 93 LYS A CA 1
ATOM 780 C C . LYS A 1 93 ? 7.846 -13.879 -24.067 1.00 89.44 93 LYS A C 1
ATOM 782 O O . LYS A 1 93 ? 8.386 -13.129 -23.250 1.00 89.44 93 LYS A O 1
ATOM 787 N N . THR A 1 94 ? 6.524 -14.026 -24.124 1.00 87.00 94 THR A N 1
ATOM 788 C CA . THR A 1 94 ? 5.607 -13.355 -23.186 1.00 87.00 94 THR A CA 1
ATOM 789 C C . THR A 1 94 ? 5.804 -13.844 -21.754 1.00 87.00 94 THR A C 1
ATOM 791 O O . THR A 1 94 ? 5.841 -13.020 -20.837 1.00 87.00 94 THR A O 1
ATOM 794 N N . ALA A 1 95 ? 6.049 -15.141 -21.548 1.00 88.62 95 ALA A N 1
ATOM 795 C CA . ALA A 1 95 ? 6.371 -15.688 -20.234 1.00 88.62 95 ALA A CA 1
ATOM 796 C C . ALA A 1 95 ? 7.624 -15.031 -19.625 1.00 88.62 95 ALA A C 1
ATOM 798 O O . ALA A 1 95 ? 7.604 -14.631 -18.462 1.00 88.62 95 ALA A O 1
ATOM 799 N N . LYS A 1 96 ? 8.689 -14.824 -20.415 1.00 92.38 96 LYS A N 1
ATOM 800 C CA . LYS A 1 96 ? 9.916 -14.122 -19.978 1.00 92.38 96 LYS A CA 1
ATOM 801 C C . LYS A 1 96 ? 9.722 -12.619 -19.748 1.00 92.38 96 LYS A C 1
ATOM 803 O O . LYS A 1 96 ? 10.504 -12.003 -19.015 1.00 92.38 96 LYS A O 1
ATOM 808 N N . MET A 1 97 ? 8.727 -12.010 -20.392 1.00 92.75 97 MET A N 1
ATOM 809 C CA . MET A 1 97 ? 8.389 -10.598 -20.201 1.00 92.75 97 MET A CA 1
ATOM 810 C C . MET A 1 97 ? 7.616 -10.348 -18.907 1.00 92.75 97 MET A C 1
ATOM 812 O O . MET A 1 97 ? 7.694 -9.232 -18.388 1.00 92.75 97 MET A O 1
ATOM 816 N N . PHE A 1 98 ? 6.900 -11.353 -18.390 1.00 95.81 98 PHE A N 1
ATOM 817 C CA . PHE A 1 98 ? 6.134 -11.207 -17.160 1.00 95.81 98 PHE A CA 1
ATOM 818 C C . PHE A 1 98 ? 7.052 -11.002 -15.952 1.00 95.81 98 PHE A C 1
ATOM 820 O O . PHE A 1 98 ? 7.837 -11.885 -15.610 1.00 95.81 98 PHE A O 1
ATOM 827 N N . LYS A 1 99 ? 6.981 -9.825 -15.321 1.00 95.81 99 LYS A N 1
ATOM 828 C CA . LYS A 1 99 ? 7.823 -9.455 -14.176 1.00 95.81 99 LYS A CA 1
ATOM 829 C C . LYS A 1 99 ? 7.101 -8.515 -13.227 1.00 95.81 99 LYS A C 1
ATOM 831 O O . LYS A 1 99 ? 6.490 -7.538 -13.658 1.00 95.81 99 LYS A O 1
ATOM 836 N N . VAL A 1 100 ? 7.282 -8.760 -11.935 1.00 96.38 100 VAL A N 1
ATOM 837 C CA . VAL A 1 100 ? 6.884 -7.855 -10.855 1.00 96.38 100 VAL A CA 1
ATOM 838 C C . VAL A 1 100 ? 8.140 -7.452 -10.093 1.00 96.38 100 VAL A C 1
ATOM 840 O O . VAL A 1 100 ? 8.807 -8.305 -9.510 1.00 96.38 100 VAL A O 1
ATOM 843 N N . GLU A 1 101 ? 8.482 -6.164 -10.124 1.00 94.12 101 GLU A N 1
ATOM 844 C CA . GLU A 1 101 ? 9.709 -5.622 -9.526 1.00 94.12 101 GLU A CA 1
ATOM 845 C C . GLU A 1 101 ? 9.385 -4.574 -8.451 1.00 94.12 101 GLU A C 1
ATOM 847 O O . GLU A 1 101 ? 8.565 -3.680 -8.668 1.00 94.12 101 GLU A O 1
ATOM 852 N N . LEU A 1 102 ? 10.092 -4.631 -7.320 1.00 89.75 102 LEU A N 1
ATOM 853 C CA . LEU A 1 102 ? 10.153 -3.532 -6.354 1.00 89.75 102 LEU A CA 1
ATOM 854 C C . LEU A 1 102 ? 11.059 -2.435 -6.928 1.00 89.75 102 LEU A C 1
ATOM 856 O O . LEU A 1 102 ? 12.210 -2.706 -7.272 1.00 89.75 102 LEU A O 1
ATOM 860 N N . ARG A 1 103 ? 10.549 -1.208 -7.082 1.00 85.44 103 ARG A N 1
ATOM 861 C CA . ARG A 1 103 ? 11.276 -0.140 -7.803 1.00 85.44 103 ARG A CA 1
ATOM 862 C C . ARG A 1 103 ? 11.693 1.042 -6.952 1.00 85.44 103 ARG A C 1
ATOM 864 O O . ARG A 1 103 ? 12.792 1.554 -7.136 1.00 85.44 103 ARG A O 1
ATOM 871 N N . ALA A 1 104 ? 10.802 1.518 -6.101 1.00 82.94 104 ALA A N 1
ATOM 872 C CA . ALA A 1 104 ? 11.012 2.733 -5.333 1.00 82.94 104 ALA A CA 1
ATOM 873 C C . ALA A 1 104 ? 10.180 2.680 -4.057 1.00 82.94 104 ALA A C 1
ATOM 875 O O . ALA A 1 104 ? 9.178 1.969 -3.995 1.00 82.94 104 ALA A O 1
ATOM 876 N N . SER A 1 105 ? 10.561 3.467 -3.058 1.00 82.75 105 SER A N 1
ATOM 877 C CA . SER A 1 105 ? 9.652 3.713 -1.948 1.00 82.75 105 SER A CA 1
ATOM 878 C C . SER A 1 105 ? 8.415 4.480 -2.426 1.00 82.75 105 SER A C 1
ATOM 880 O O . SER A 1 105 ? 8.465 5.207 -3.421 1.00 82.75 105 SER A O 1
ATOM 882 N N . GLU A 1 106 ? 7.305 4.323 -1.712 1.00 81.75 106 GLU A N 1
ATOM 883 C CA . GLU A 1 106 ? 6.057 5.071 -1.929 1.00 81.75 106 GLU A CA 1
ATOM 884 C C . GLU A 1 106 ? 6.269 6.601 -2.064 1.00 81.75 106 GLU A C 1
ATOM 886 O O . GLU A 1 106 ? 5.929 7.141 -3.123 1.00 81.75 106 GLU A O 1
ATOM 891 N N . PRO A 1 107 ? 6.930 7.302 -1.116 1.00 84.25 107 PRO A N 1
ATOM 892 C CA . PRO A 1 107 ? 7.158 8.746 -1.241 1.00 84.25 107 PRO A CA 1
ATOM 893 C C . PRO A 1 107 ? 8.084 9.109 -2.407 1.00 84.25 107 PRO A C 1
ATOM 895 O O . PRO A 1 107 ? 7.854 10.102 -3.098 1.00 84.25 107 PRO A O 1
ATOM 898 N N . CYS A 1 108 ? 9.089 8.276 -2.697 1.00 84.69 108 CYS A N 1
ATOM 899 C CA . CYS A 1 108 ? 9.981 8.490 -3.833 1.00 84.69 108 CYS A CA 1
ATOM 900 C C . CYS A 1 108 ? 9.210 8.395 -5.155 1.00 84.69 108 CYS A C 1
ATOM 902 O O . CYS A 1 108 ? 9.326 9.288 -5.992 1.00 84.69 108 CYS A O 1
ATOM 904 N N . ALA A 1 109 ? 8.377 7.363 -5.331 1.00 87.94 109 ALA A N 1
ATOM 905 C CA . ALA A 1 109 ? 7.547 7.180 -6.521 1.00 87.94 109 ALA A CA 1
ATOM 906 C C . ALA A 1 109 ? 6.591 8.365 -6.749 1.00 87.94 109 ALA A C 1
ATOM 908 O O . ALA A 1 109 ? 6.447 8.835 -7.885 1.00 87.94 109 ALA A O 1
ATOM 909 N N . TYR A 1 110 ? 5.993 8.889 -5.674 1.00 89.12 110 TYR A N 1
ATOM 910 C CA . TYR A 1 110 ? 5.160 10.088 -5.731 1.00 89.12 110 TYR A CA 1
ATOM 911 C C . TYR A 1 110 ? 5.969 11.323 -6.146 1.00 89.12 110 TYR A C 1
ATOM 913 O O . TYR A 1 110 ? 5.611 11.998 -7.114 1.00 89.12 110 TYR A O 1
ATOM 921 N N . ALA A 1 111 ? 7.107 11.572 -5.492 1.00 89.56 111 ALA A N 1
ATOM 922 C CA . ALA A 1 111 ? 7.989 12.688 -5.817 1.00 89.56 111 ALA A CA 1
ATOM 923 C C . ALA A 1 111 ? 8.477 12.638 -7.277 1.00 89.56 111 ALA A C 1
ATOM 925 O O . ALA A 1 111 ? 8.431 13.663 -7.957 1.00 89.56 111 ALA A O 1
ATOM 926 N N . ILE A 1 112 ? 8.857 11.462 -7.809 1.00 87.44 112 ILE A N 1
ATOM 927 C CA . ILE A 1 112 ? 9.213 11.291 -9.238 1.00 87.44 112 ILE A CA 1
ATOM 928 C C . ILE A 1 112 ? 8.065 11.773 -10.125 1.00 87.44 112 ILE A C 1
ATOM 930 O O . ILE A 1 112 ? 8.269 12.532 -11.075 1.00 87.44 112 ILE A O 1
ATOM 934 N N . SER A 1 113 ? 6.859 11.297 -9.825 1.00 89.12 113 SER A N 1
ATOM 935 C CA . SER A 1 113 ? 5.668 11.538 -10.634 1.00 89.12 113 SER A CA 1
ATOM 936 C C . SER A 1 113 ? 5.292 13.019 -10.634 1.00 89.12 113 SER A C 1
ATOM 938 O O . SER A 1 113 ? 5.049 13.591 -11.700 1.00 89.12 113 SER A O 1
ATOM 940 N N . ALA A 1 114 ? 5.335 13.667 -9.467 1.00 90.88 114 ALA A N 1
ATOM 941 C CA . ALA A 1 114 ? 5.094 15.097 -9.325 1.00 90.88 114 ALA A CA 1
ATOM 942 C C . ALA A 1 114 ? 6.163 15.918 -10.062 1.00 90.88 114 ALA A C 1
ATOM 944 O O . ALA A 1 114 ? 5.834 16.699 -10.954 1.00 90.88 114 ALA A O 1
ATOM 945 N N . LEU A 1 115 ? 7.450 15.696 -9.778 1.00 88.19 115 LEU A N 1
ATOM 946 C CA . LEU A 1 115 ? 8.552 16.437 -10.403 1.00 88.19 115 LEU A CA 1
ATOM 947 C C . LEU A 1 115 ? 8.515 16.337 -11.933 1.00 88.19 115 LEU A C 1
ATOM 949 O O . LEU A 1 115 ? 8.711 17.338 -12.630 1.00 88.19 115 LEU A O 1
ATOM 953 N N . LYS A 1 116 ? 8.202 15.153 -12.471 1.00 86.44 116 LYS A N 1
ATOM 954 C CA . LYS A 1 116 ? 8.024 14.957 -13.913 1.00 86.44 116 LYS A CA 1
ATOM 955 C C . LYS A 1 116 ? 6.833 15.753 -14.451 1.00 86.44 116 LYS A C 1
ATOM 957 O O . LYS A 1 116 ? 6.990 16.452 -15.451 1.00 86.44 116 LYS A O 1
ATOM 962 N N . SER A 1 117 ? 5.681 15.682 -13.787 1.00 88.62 117 SER A N 1
ATOM 963 C CA . SER A 1 117 ? 4.443 16.347 -14.221 1.00 88.62 117 SER A CA 1
ATOM 964 C C . SER A 1 117 ? 4.557 17.874 -14.203 1.00 88.62 117 SER A C 1
ATOM 966 O O . SER A 1 117 ? 4.091 18.537 -15.123 1.00 88.62 117 SER A O 1
ATOM 968 N N . TYR A 1 118 ? 5.269 18.437 -13.224 1.00 88.12 118 TYR A N 1
ATOM 969 C CA . TYR A 1 118 ? 5.551 19.876 -13.141 1.00 88.12 118 TYR A CA 1
ATOM 970 C C . TYR A 1 118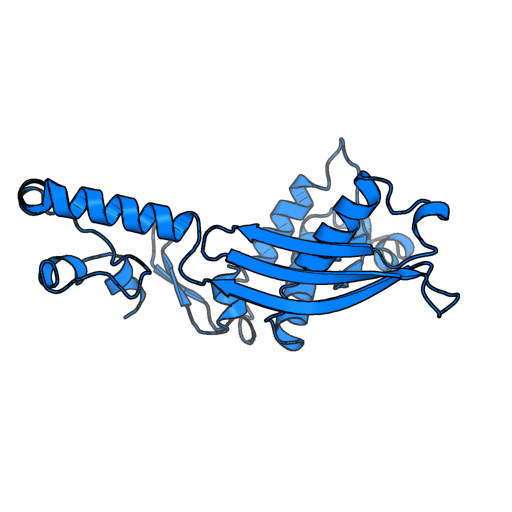 ? 6.754 20.325 -14.001 1.00 88.12 118 TYR A C 1
ATOM 972 O O . TYR A 1 118 ? 7.184 21.481 -13.947 1.00 88.12 118 TYR A O 1
ATOM 980 N N . GLY A 1 119 ? 7.321 19.430 -14.817 1.00 86.00 119 GLY A N 1
ATOM 981 C CA . GLY A 1 119 ? 8.364 19.767 -15.785 1.00 86.00 119 GLY A CA 1
ATOM 982 C C . GLY A 1 119 ? 9.743 20.043 -15.179 1.00 86.00 119 GLY A C 1
ATOM 983 O O . GLY A 1 119 ? 10.570 20.682 -15.831 1.00 86.00 119 GLY A O 1
ATOM 984 N N . PHE A 1 120 ? 10.026 19.558 -13.966 1.00 83.19 120 PHE A N 1
ATOM 985 C CA . PHE A 1 120 ? 11.367 19.610 -13.358 1.00 83.19 120 PHE A CA 1
ATOM 986 C C . PHE A 1 120 ? 12.361 18.639 -14.011 1.00 83.19 120 PHE A C 1
ATOM 988 O O . PHE A 1 120 ? 13.548 18.668 -13.714 1.00 83.19 120 PHE A O 1
ATOM 995 N N . PHE A 1 121 ? 11.891 17.812 -14.946 1.00 75.06 121 PHE A N 1
ATOM 996 C CA . PHE A 1 121 ? 12.714 16.884 -15.720 1.00 75.06 121 PHE A CA 1
ATOM 997 C C . PHE A 1 121 ? 13.478 17.550 -16.884 1.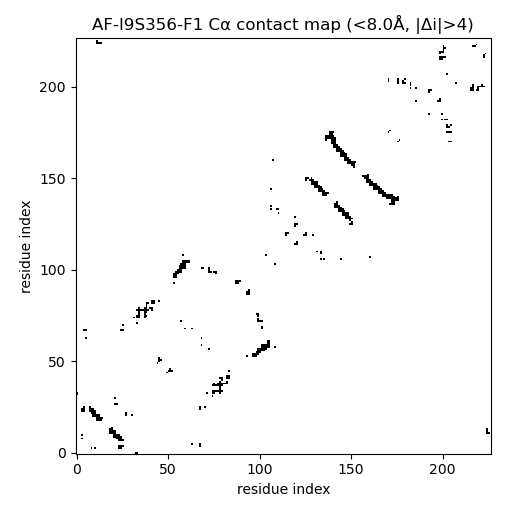00 75.06 121 PHE A C 1
ATOM 999 O O . PHE A 1 121 ? 14.334 16.916 -17.499 1.00 75.06 121 PHE A O 1
ATOM 1006 N N . LYS A 1 122 ? 13.173 18.813 -17.220 1.00 73.12 122 LYS A N 1
ATOM 1007 C CA . LYS A 1 122 ? 13.859 19.551 -18.296 1.00 73.12 122 LYS A CA 1
ATOM 1008 C C . LYS A 1 122 ? 15.296 19.874 -17.886 1.00 73.12 122 LYS A C 1
ATOM 1010 O O . LYS A 1 122 ? 15.502 20.404 -16.797 1.00 73.12 122 LYS A O 1
ATOM 1015 N N . SER A 1 123 ? 16.265 19.582 -18.759 1.00 62.28 123 SER A N 1
ATOM 1016 C CA . SER A 1 123 ? 17.716 19.694 -18.504 1.00 62.28 123 SER A CA 1
ATOM 1017 C C . SER A 1 123 ? 18.143 21.034 -17.900 1.00 62.28 123 SER A C 1
ATOM 1019 O O . SER A 1 123 ? 18.981 21.053 -17.010 1.00 62.28 123 SER A O 1
ATOM 1021 N N . GLU A 1 124 ? 17.509 22.130 -18.313 1.00 64.69 124 GLU A N 1
ATOM 1022 C CA . GLU A 1 124 ? 17.766 23.497 -17.830 1.00 64.69 124 GLU A CA 1
ATOM 1023 C C . GLU A 1 124 ? 17.500 23.685 -16.325 1.00 64.69 124 GLU A C 1
ATOM 1025 O O . GLU A 1 124 ? 18.124 24.519 -15.676 1.00 64.69 124 GLU A O 1
ATOM 1030 N N . LYS A 1 125 ? 16.579 22.908 -15.740 1.00 63.81 125 LYS A N 1
ATOM 1031 C CA . LYS A 1 125 ? 16.251 22.968 -14.304 1.00 63.81 125 LYS A CA 1
ATOM 1032 C C . LYS A 1 125 ? 17.135 22.058 -13.447 1.00 63.81 125 LYS A C 1
ATOM 1034 O O . LYS A 1 125 ? 16.966 22.032 -12.232 1.00 63.81 125 LYS A O 1
ATOM 1039 N N . LEU A 1 126 ? 18.042 21.303 -14.067 1.00 63.66 126 LEU A N 1
ATOM 1040 C CA . LEU A 1 126 ? 18.787 20.209 -13.437 1.00 63.66 126 LEU A CA 1
ATOM 1041 C C . LEU A 1 126 ? 20.270 20.519 -13.218 1.00 63.66 126 LEU A C 1
ATOM 1043 O O . LEU A 1 126 ? 20.977 19.689 -12.646 1.00 63.66 126 LEU A O 1
ATOM 1047 N N . ASP A 1 127 ? 20.727 21.710 -13.611 1.00 71.81 127 ASP A N 1
ATOM 1048 C CA . ASP A 1 127 ? 22.047 22.230 -13.225 1.00 71.81 127 ASP A CA 1
ATOM 1049 C C . ASP A 1 127 ? 22.143 22.478 -11.711 1.00 71.81 127 ASP A C 1
ATOM 1051 O O . ASP A 1 127 ? 23.235 22.554 -11.149 1.00 71.81 127 ASP A O 1
ATOM 1055 N N . LYS A 1 128 ? 20.993 22.570 -11.030 1.00 82.62 128 LYS A N 1
ATOM 1056 C CA . LYS A 1 128 ? 20.887 22.668 -9.573 1.00 82.62 128 LYS A CA 1
ATOM 1057 C C . LYS A 1 128 ? 20.025 21.528 -9.023 1.00 82.62 128 LYS A C 1
ATOM 1059 O O . LYS A 1 128 ? 19.074 21.112 -9.686 1.00 82.62 128 LYS A O 1
ATOM 1064 N N . PRO A 1 129 ? 20.324 21.027 -7.812 1.00 87.50 129 PRO A N 1
ATOM 1065 C CA . PRO A 1 129 ? 19.473 20.045 -7.155 1.00 87.50 129 PRO A CA 1
ATOM 1066 C C . PRO A 1 129 ? 18.097 20.647 -6.844 1.00 87.50 129 PRO A C 1
ATOM 1068 O O . PRO A 1 129 ? 17.991 21.789 -6.392 1.00 87.50 129 PRO A O 1
ATOM 1071 N N . VAL A 1 130 ? 17.045 19.856 -7.049 1.00 89.06 130 VAL A N 1
ATOM 1072 C CA . VAL A 1 130 ? 15.671 20.198 -6.669 1.00 89.06 130 VAL A CA 1
ATOM 1073 C C . VAL A 1 130 ? 15.356 19.513 -5.350 1.00 89.06 130 VAL A C 1
ATOM 1075 O O . VAL A 1 130 ? 15.373 18.287 -5.262 1.00 89.06 130 VAL A O 1
ATOM 1078 N N . TYR A 1 131 ? 15.067 20.302 -4.324 1.00 90.75 131 TYR A N 1
ATOM 1079 C CA . TYR A 1 131 ? 14.655 19.797 -3.020 1.00 90.75 131 TYR A CA 1
ATOM 1080 C C . TYR A 1 131 ? 13.149 19.570 -3.004 1.00 90.75 131 TYR A C 1
ATOM 1082 O O . TYR A 1 131 ? 12.394 20.370 -3.558 1.00 90.75 131 TYR A O 1
ATOM 1090 N N . TYR A 1 132 ? 12.716 18.486 -2.373 1.00 89.44 132 TYR A N 1
ATOM 1091 C CA . TYR A 1 132 ? 11.305 18.160 -2.233 1.00 89.44 132 TYR A CA 1
ATOM 1092 C C . TYR A 1 132 ? 10.966 17.780 -0.794 1.00 89.44 132 TYR A C 1
ATOM 1094 O O . TYR A 1 132 ? 11.808 17.281 -0.044 1.00 89.44 132 TYR A O 1
ATOM 1102 N N . GLY A 1 133 ? 9.701 18.004 -0.452 1.00 91.56 133 GLY A N 1
ATOM 1103 C CA . GLY A 1 133 ? 9.038 17.430 0.708 1.00 91.56 133 GLY A CA 1
ATOM 1104 C C . GLY A 1 133 ? 7.721 16.809 0.254 1.00 91.56 133 GLY A C 1
ATOM 1105 O O . GLY A 1 133 ? 6.956 17.452 -0.468 1.00 91.56 133 GLY A O 1
ATOM 1106 N N . VAL A 1 134 ? 7.476 15.561 0.637 1.00 90.25 134 VAL A N 1
ATOM 1107 C CA . VAL A 1 134 ? 6.208 14.859 0.435 1.00 90.25 134 VAL A CA 1
ATOM 1108 C C . VAL A 1 134 ? 5.507 14.765 1.782 1.00 90.25 134 VAL A C 1
ATOM 1110 O O . VAL A 1 134 ? 6.100 14.317 2.759 1.00 90.25 134 VAL A O 1
ATOM 1113 N N . PHE A 1 135 ? 4.249 15.197 1.815 1.00 89.56 135 PHE A N 1
ATOM 1114 C CA . PHE A 1 135 ? 3.377 15.119 2.981 1.00 89.56 135 PHE A CA 1
ATOM 1115 C C . PHE A 1 135 ? 2.252 14.142 2.641 1.00 89.56 135 PHE A C 1
ATOM 1117 O O . PHE A 1 135 ? 1.365 14.472 1.853 1.00 89.56 135 PHE A O 1
ATOM 1124 N N . ASP A 1 136 ? 2.338 12.927 3.174 1.00 86.81 136 ASP A N 1
ATOM 1125 C CA . ASP A 1 136 ? 1.394 11.842 2.917 1.00 86.81 136 ASP A CA 1
ATOM 1126 C C . ASP A 1 136 ? 0.401 11.746 4.078 1.00 86.81 136 ASP A C 1
ATOM 1128 O O . ASP A 1 136 ? 0.698 11.160 5.119 1.00 86.81 136 ASP A O 1
ATOM 1132 N N . PHE A 1 137 ? -0.760 12.383 3.910 1.00 87.62 137 PHE A N 1
ATOM 1133 C CA . PHE A 1 137 ? -1.866 12.345 4.867 1.00 87.62 137 PHE A CA 1
ATOM 1134 C C . PHE A 1 137 ? -2.766 11.142 4.565 1.00 87.62 137 PHE A C 1
ATOM 1136 O O . PHE A 1 137 ? -3.723 11.238 3.795 1.00 87.62 137 PHE A O 1
ATOM 1143 N N . GLY A 1 138 ? -2.442 9.999 5.165 1.00 84.94 138 GLY A N 1
ATOM 1144 C CA . GLY A 1 138 ? -3.187 8.757 4.998 1.00 84.94 138 GLY A CA 1
ATOM 1145 C C . GLY A 1 138 ? -4.383 8.610 5.946 1.00 84.94 138 GLY A C 1
ATOM 1146 O O . GLY A 1 138 ? -4.694 9.476 6.766 1.00 84.94 138 GLY A O 1
ATOM 1147 N N . GLY A 1 139 ? -5.047 7.453 5.853 1.00 83.69 139 GLY A N 1
ATOM 1148 C CA . GLY A 1 139 ? -6.141 7.068 6.753 1.00 83.69 139 GLY A CA 1
ATOM 1149 C C . GLY A 1 139 ? -5.668 6.888 8.197 1.00 83.69 139 GLY A C 1
ATOM 1150 O O . GLY A 1 139 ? -6.110 7.607 9.083 1.00 83.69 139 GLY A O 1
ATOM 1151 N N . GLY A 1 140 ? -4.712 5.990 8.435 1.00 79.81 140 GLY A N 1
ATOM 1152 C CA . GLY A 1 140 ? -4.258 5.684 9.798 1.00 79.81 140 GLY A CA 1
ATOM 1153 C C . GLY A 1 140 ? -3.108 6.541 10.337 1.00 79.81 140 GLY A C 1
ATOM 1154 O O . GLY A 1 140 ? -2.804 6.451 11.520 1.00 79.81 140 GLY A O 1
ATOM 1155 N N . LYS A 1 141 ? -2.408 7.312 9.497 1.00 82.50 141 LYS A N 1
ATOM 1156 C CA . LYS A 1 141 ? -1.243 8.120 9.902 1.00 82.50 141 LYS A CA 1
ATOM 1157 C C . LYS A 1 141 ? -0.879 9.159 8.849 1.00 82.50 141 LYS A C 1
ATOM 1159 O O . LYS A 1 141 ? -1.283 9.040 7.694 1.00 82.50 141 LYS A O 1
ATOM 1164 N N . THR A 1 142 ? -0.017 10.086 9.245 1.00 87.31 142 THR A N 1
ATOM 1165 C CA . THR A 1 142 ? 0.662 11.018 8.350 1.00 87.31 142 THR A CA 1
ATOM 1166 C C . THR A 1 142 ? 2.147 10.689 8.343 1.00 87.31 142 THR A C 1
ATOM 1168 O O . THR A 1 142 ? 2.745 10.550 9.411 1.00 87.31 142 THR A O 1
ATOM 1171 N N . ASP A 1 143 ? 2.762 10.575 7.169 1.00 86.31 143 ASP A N 1
ATOM 1172 C CA . ASP A 1 143 ? 4.217 10.481 7.029 1.00 86.31 143 ASP A CA 1
ATOM 1173 C C . ASP A 1 143 ? 4.748 11.683 6.225 1.00 86.31 143 ASP A C 1
ATOM 1175 O O . ASP A 1 143 ? 4.088 12.224 5.336 1.00 86.31 143 ASP A O 1
ATOM 1179 N N . PHE A 1 144 ? 5.970 12.100 6.541 1.00 88.94 144 PHE A N 1
ATOM 1180 C CA . PHE A 1 144 ? 6.697 13.152 5.837 1.00 88.94 144 PHE A CA 1
ATOM 1181 C C . PHE A 1 144 ? 7.984 12.566 5.273 1.00 88.94 144 PHE A C 1
ATOM 1183 O O . PHE A 1 144 ? 8.680 11.843 5.986 1.00 88.94 144 PHE A O 1
ATOM 1190 N N . ASP A 1 145 ? 8.325 12.896 4.034 1.00 88.81 145 ASP A N 1
ATOM 1191 C CA . ASP A 1 145 ? 9.554 12.445 3.377 1.00 88.81 145 ASP A CA 1
ATOM 1192 C C . ASP A 1 145 ? 10.249 13.632 2.712 1.00 88.81 145 ASP A C 1
ATOM 1194 O O . ASP A 1 145 ? 9.623 14.396 1.974 1.00 88.81 145 ASP A O 1
ATOM 1198 N N . PHE A 1 146 ? 11.538 13.807 2.995 1.00 90.81 146 PHE A N 1
ATOM 1199 C CA . PHE A 1 146 ? 12.337 14.894 2.444 1.00 90.81 146 PHE A CA 1
ATOM 1200 C C . PHE A 1 146 ? 13.516 14.352 1.655 1.00 90.81 146 PHE A C 1
ATOM 1202 O O . PHE A 1 146 ? 14.214 13.424 2.078 1.00 90.81 146 PHE A O 1
ATOM 1209 N N . GLY A 1 147 ? 13.817 15.008 0.541 1.00 90.75 147 GLY A N 1
ATOM 1210 C CA . GLY A 1 147 ? 14.952 14.615 -0.271 1.00 90.75 147 GLY A CA 1
ATOM 1211 C C . GLY A 1 147 ? 15.359 15.642 -1.309 1.00 90.75 147 GLY A C 1
ATOM 1212 O O . GLY A 1 147 ? 14.870 16.774 -1.358 1.00 90.75 147 GLY A O 1
ATOM 1213 N N . LYS A 1 148 ? 16.292 15.219 -2.158 1.00 90.38 148 LYS A N 1
ATOM 1214 C CA . LYS A 1 148 ? 16.710 15.963 -3.342 1.00 90.38 148 LYS A CA 1
ATOM 1215 C C . LYS A 1 148 ? 16.716 15.092 -4.590 1.00 90.38 148 LYS A C 1
ATOM 1217 O O . LYS A 1 148 ? 17.059 13.908 -4.547 1.00 90.38 148 LYS A O 1
ATOM 1222 N N . TRP A 1 149 ? 16.388 15.723 -5.704 1.00 88.19 149 TRP A N 1
ATOM 1223 C CA . TRP A 1 149 ? 16.499 15.211 -7.058 1.00 88.19 149 TRP A CA 1
ATOM 1224 C C . TRP A 1 149 ? 17.633 15.945 -7.768 1.00 88.19 149 TRP A C 1
ATOM 1226 O O . TRP A 1 149 ? 17.642 17.173 -7.830 1.00 88.19 149 TRP A O 1
ATOM 1236 N N . GLU A 1 150 ? 18.590 15.210 -8.322 1.00 87.81 150 GLU A N 1
ATOM 1237 C CA . GLU A 1 150 ? 19.751 15.791 -8.997 1.00 87.81 150 GLU A CA 1
ATOM 1238 C C . GLU A 1 150 ? 20.192 14.952 -10.199 1.00 87.81 150 GLU A C 1
ATOM 1240 O O . GLU A 1 150 ? 19.772 13.803 -10.378 1.00 87.81 150 GLU A O 1
ATOM 1245 N N . LYS A 1 151 ? 21.047 15.528 -11.046 1.00 86.69 151 LYS A N 1
ATOM 1246 C CA . LYS A 1 151 ? 21.681 14.790 -12.139 1.00 86.69 151 LYS A CA 1
ATOM 1247 C C . LYS A 1 151 ? 22.534 13.658 -11.564 1.00 86.69 151 LYS A C 1
ATOM 1249 O O . LYS A 1 151 ? 23.288 13.847 -10.611 1.00 86.69 151 LYS A O 1
ATOM 1254 N N . SER A 1 152 ? 22.414 12.467 -12.139 1.00 85.50 152 SER A N 1
ATOM 1255 C CA . SER A 1 152 ? 23.232 11.334 -11.710 1.00 85.50 152 SER A CA 1
ATOM 1256 C C . SER A 1 152 ? 24.688 11.518 -12.137 1.00 85.50 152 SER A C 1
ATOM 1258 O O . SER A 1 152 ? 24.963 11.936 -13.261 1.00 85.50 152 SER A O 1
ATOM 1260 N N . ALA A 1 153 ? 25.621 11.111 -11.277 1.00 84.81 153 ALA A N 1
ATOM 1261 C CA . ALA A 1 153 ? 27.024 10.939 -11.657 1.00 84.81 153 ALA A CA 1
ATOM 1262 C C . ALA A 1 153 ? 27.265 9.644 -12.461 1.00 84.81 153 ALA A C 1
ATOM 1264 O O . ALA A 1 153 ? 28.292 9.500 -13.117 1.00 84.81 153 ALA A O 1
ATOM 1265 N N . ASN A 1 154 ? 26.333 8.684 -12.411 1.00 84.44 154 ASN A N 1
ATOM 1266 C CA . ASN A 1 154 ? 26.434 7.427 -13.146 1.00 84.44 154 ASN A CA 1
ATOM 1267 C C . ASN A 1 154 ? 25.796 7.582 -14.535 1.00 84.44 154 ASN A C 1
ATOM 1269 O O . ASN A 1 154 ? 24.583 7.785 -14.584 1.00 84.44 154 ASN A O 1
ATOM 1273 N N . PRO A 1 155 ? 26.537 7.391 -15.644 1.00 81.44 155 PRO A N 1
ATOM 1274 C CA . PRO A 1 155 ? 26.025 7.600 -17.001 1.00 81.44 155 PRO A CA 1
ATOM 1275 C C . PRO A 1 155 ? 24.867 6.667 -17.389 1.00 81.44 155 PRO A C 1
ATOM 1277 O O . PRO A 1 155 ? 24.141 6.961 -18.334 1.00 81.44 155 PRO A O 1
ATOM 1280 N N . LYS A 1 156 ? 24.652 5.556 -16.667 1.00 85.44 156 LYS A N 1
ATOM 1281 C CA . LYS A 1 156 ? 23.509 4.652 -16.891 1.00 85.44 156 LYS A CA 1
ATOM 1282 C C . LYS A 1 156 ? 22.171 5.243 -16.449 1.00 85.44 156 LYS A C 1
ATOM 1284 O O . LYS A 1 156 ? 21.126 4.784 -16.900 1.00 85.44 156 LYS A O 1
ATOM 1289 N N . PHE A 1 157 ? 22.193 6.215 -15.544 1.00 81.81 157 PHE A N 1
ATOM 1290 C CA . PHE A 1 157 ? 20.996 6.845 -15.006 1.00 81.81 157 PHE A CA 1
ATOM 1291 C C . PHE A 1 157 ? 21.065 8.334 -15.292 1.00 81.81 157 PHE A C 1
ATOM 1293 O O . PHE A 1 157 ? 22.089 8.956 -15.070 1.00 81.81 157 PHE A O 1
ATOM 1300 N N . LEU A 1 158 ? 19.977 8.936 -15.753 1.00 79.94 158 LEU A N 1
ATOM 1301 C CA . LEU A 1 158 ? 19.958 10.384 -15.969 1.00 79.94 158 LEU A CA 1
ATOM 1302 C C . LEU A 1 158 ? 19.879 11.155 -14.637 1.00 79.94 158 LEU A C 1
ATOM 1304 O O . LEU A 1 158 ? 20.408 12.260 -14.515 1.00 79.94 158 LEU A O 1
ATOM 1308 N N . TYR A 1 159 ? 19.270 10.542 -13.616 1.00 82.31 159 TYR A N 1
ATOM 1309 C CA . TYR A 1 159 ? 18.903 11.195 -12.359 1.00 82.31 159 TYR A CA 1
ATOM 1310 C C . TYR A 1 159 ? 19.230 10.342 -11.144 1.00 82.31 159 TYR A C 1
ATOM 1312 O O . TYR A 1 159 ? 19.232 9.111 -11.214 1.00 82.31 159 TYR A O 1
ATOM 1320 N N . LYS A 1 160 ? 19.462 11.021 -10.024 1.00 87.06 160 LYS A N 1
ATOM 1321 C CA . LYS A 1 160 ? 19.632 10.441 -8.700 1.00 87.06 160 LYS A CA 1
ATOM 1322 C C . LYS A 1 160 ? 18.653 11.104 -7.736 1.00 87.06 160 LYS A C 1
ATOM 1324 O O . LYS A 1 160 ? 18.561 12.326 -7.660 1.00 87.06 160 LYS A O 1
ATOM 1329 N N . MET A 1 161 ? 17.963 10.266 -6.977 1.00 87.06 161 MET A N 1
ATOM 1330 C CA . MET A 1 161 ? 17.126 10.654 -5.850 1.00 87.06 161 MET A CA 1
ATOM 1331 C C . MET A 1 161 ? 17.882 10.345 -4.561 1.00 87.06 161 MET A C 1
ATOM 1333 O O . MET A 1 161 ? 18.379 9.231 -4.397 1.00 87.06 161 MET A O 1
ATOM 1337 N N . THR A 1 162 ? 17.988 11.321 -3.664 1.00 88.25 162 THR A N 1
ATOM 1338 C CA . THR A 1 162 ? 18.568 11.132 -2.329 1.00 88.25 162 THR A CA 1
ATOM 1339 C C . THR A 1 162 ? 17.512 11.458 -1.284 1.00 88.25 162 THR A C 1
ATOM 1341 O O . THR A 1 162 ? 17.019 12.582 -1.254 1.00 88.25 162 THR A O 1
ATOM 1344 N N . HIS A 1 163 ? 17.187 10.480 -0.445 1.00 85.94 163 HIS A N 1
ATOM 1345 C CA . HIS A 1 163 ? 16.344 10.654 0.735 1.00 85.94 163 HIS A CA 1
ATOM 1346 C C . HIS A 1 163 ? 17.202 11.154 1.904 1.00 85.94 163 HIS A C 1
ATOM 1348 O O . HIS A 1 163 ? 18.312 10.654 2.104 1.00 85.94 163 HIS A O 1
ATOM 1354 N N . PHE A 1 164 ? 16.711 12.143 2.648 1.00 87.00 164 PHE A N 1
ATOM 1355 C CA . PHE A 1 164 ? 17.411 12.704 3.805 1.00 87.00 164 PHE A CA 1
ATOM 1356 C C . PHE A 1 164 ? 16.844 12.189 5.116 1.00 87.00 164 PHE A C 1
ATOM 1358 O O . PHE A 1 164 ? 17.581 11.666 5.949 1.00 87.00 164 PHE A O 1
ATOM 1365 N N . SER A 1 165 ? 15.542 12.363 5.305 1.00 78.12 165 SER A N 1
ATOM 1366 C CA . SER A 1 165 ? 14.865 12.030 6.543 1.00 78.12 165 SER A CA 1
ATOM 1367 C C . SER A 1 165 ? 13.381 11.825 6.296 1.00 78.12 165 SER A C 1
ATOM 1369 O O . SER A 1 165 ? 12.782 12.421 5.398 1.00 78.12 165 SER A O 1
ATOM 1371 N N . SER A 1 166 ? 12.804 11.004 7.164 1.00 80.00 166 SER A N 1
ATOM 1372 C CA . SER A 1 166 ? 11.374 10.768 7.231 1.00 80.00 166 SER A CA 1
ATOM 1373 C C . SER A 1 166 ? 10.857 11.137 8.617 1.00 80.00 166 SER A C 1
ATOM 1375 O O . SER A 1 166 ? 11.505 10.826 9.618 1.00 80.00 166 SER A O 1
ATOM 1377 N N . GLY A 1 167 ? 9.687 11.759 8.679 1.00 82.69 167 GLY A N 1
ATOM 1378 C CA . GLY A 1 167 ? 8.939 12.010 9.909 1.00 82.69 167 GLY A CA 1
ATOM 1379 C C . GLY A 1 167 ? 7.534 11.423 9.814 1.00 82.69 167 GLY A C 1
ATOM 1380 O O . GLY A 1 167 ? 7.160 10.849 8.794 1.00 82.69 167 GLY A O 1
ATOM 1381 N N . GLY A 1 168 ? 6.742 11.568 10.867 1.00 84.06 168 GLY A N 1
ATOM 1382 C CA . GLY A 1 168 ? 5.332 11.212 10.806 1.00 84.06 168 GLY A CA 1
ATOM 1383 C C . GLY A 1 168 ? 4.641 11.279 12.154 1.00 84.06 168 GLY A C 1
ATOM 1384 O O . GLY A 1 168 ? 5.289 11.349 13.198 1.00 84.06 168 GLY A O 1
ATOM 1385 N N . ASP A 1 169 ? 3.319 11.229 12.107 1.00 84.31 169 ASP A N 1
ATOM 1386 C CA . ASP A 1 169 ? 2.445 11.179 13.267 1.00 84.31 169 ASP A CA 1
ATOM 1387 C C . ASP A 1 169 ? 1.453 10.025 13.080 1.00 84.31 169 ASP A C 1
ATOM 1389 O O . ASP A 1 169 ? 0.672 9.990 12.126 1.00 84.31 169 ASP A O 1
ATOM 1393 N N . LYS A 1 170 ? 1.522 9.047 13.991 1.00 82.31 170 LYS A N 1
ATOM 1394 C CA . LYS A 1 170 ? 0.668 7.851 13.977 1.00 82.31 170 LYS A CA 1
ATOM 1395 C C . LYS A 1 170 ? -0.781 8.128 14.383 1.00 82.31 170 LYS A C 1
ATOM 1397 O O . LYS A 1 170 ? -1.622 7.269 14.160 1.00 82.31 170 LYS A O 1
ATOM 1402 N N . TYR A 1 171 ? -1.059 9.285 14.976 1.00 81.81 171 TYR A N 1
ATOM 1403 C CA . TYR A 1 171 ? -2.391 9.696 15.415 1.00 81.81 171 TYR A CA 1
ATOM 1404 C C . TYR A 1 171 ? -3.038 10.691 14.458 1.00 81.81 171 TYR A C 1
ATOM 1406 O O . TYR A 1 171 ? -4.260 10.823 14.439 1.00 81.81 171 TYR A O 1
ATOM 1414 N N . LEU A 1 172 ? -2.249 11.338 13.603 1.00 84.00 172 LEU A N 1
ATOM 1415 C CA . LEU A 1 172 ? -2.760 12.233 12.576 1.00 84.00 172 LEU A CA 1
ATOM 1416 C C . LEU A 1 172 ? -3.096 11.452 11.303 1.00 84.00 172 LEU A C 1
ATOM 1418 O O . LEU A 1 172 ? -2.255 11.292 10.429 1.00 84.00 172 LEU A O 1
ATOM 1422 N N . GLY A 1 173 ? -4.324 10.971 11.178 1.00 87.69 173 GLY A N 1
ATOM 1423 C CA . GLY A 1 173 ? -4.809 10.311 9.968 1.00 87.69 173 GLY A CA 1
ATOM 1424 C C . GLY A 1 173 ? -6.319 10.466 9.837 1.00 87.69 173 GLY A C 1
ATOM 1425 O O . GLY A 1 173 ? -7.000 10.670 10.840 1.00 87.69 173 GLY A O 1
ATOM 1426 N N . GLY A 1 174 ? -6.850 10.401 8.616 1.00 88.38 174 GLY A N 1
ATOM 1427 C CA . GLY A 1 174 ? -8.284 10.583 8.366 1.00 88.38 174 GLY A CA 1
ATOM 1428 C C . GLY A 1 174 ? -9.184 9.633 9.169 1.00 88.38 174 GLY A C 1
ATOM 1429 O O . GLY A 1 174 ? -10.195 10.067 9.710 1.00 88.38 174 GLY A O 1
ATOM 1430 N N . GLU A 1 175 ? -8.796 8.365 9.307 1.00 88.94 175 GLU A N 1
ATOM 1431 C CA . GLU A 1 175 ? -9.524 7.351 10.084 1.00 88.94 175 GLU A CA 1
ATOM 1432 C C . GLU A 1 175 ? -9.452 7.657 11.584 1.00 88.94 175 GLU A C 1
ATOM 1434 O O . GLU A 1 175 ? -10.487 7.699 12.238 1.00 88.94 175 GLU A O 1
ATOM 1439 N N . ASN A 1 176 ? -8.270 7.999 12.112 1.00 85.56 176 ASN A N 1
ATOM 1440 C CA . ASN A 1 176 ? -8.128 8.389 13.522 1.00 85.56 176 ASN A CA 1
ATOM 1441 C C . ASN A 1 176 ? -8.945 9.653 13.852 1.00 85.56 176 ASN A C 1
ATOM 1443 O O . ASN A 1 176 ? -9.528 9.763 14.930 1.00 85.56 176 ASN A O 1
ATOM 1447 N N . LEU A 1 177 ? -9.006 10.617 12.925 1.00 88.44 177 LEU A N 1
ATOM 1448 C CA . LEU A 1 177 ? -9.829 11.819 13.075 1.00 88.44 177 LEU A CA 1
ATOM 1449 C C . LEU A 1 177 ? -11.324 11.477 13.074 1.00 88.44 177 LEU A C 1
ATOM 1451 O O . LEU A 1 177 ? -12.074 12.046 13.866 1.00 88.44 177 LEU A O 1
ATOM 1455 N N . LEU A 1 178 ? -11.761 10.541 12.226 1.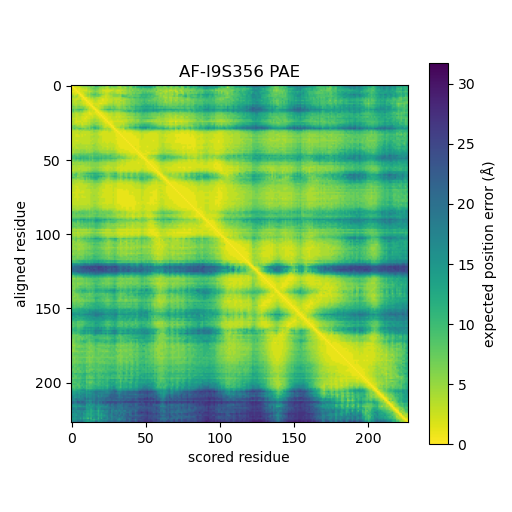00 90.44 178 LEU A N 1
ATOM 1456 C CA . LEU A 1 178 ? -13.141 10.052 12.218 1.00 90.44 178 LEU A CA 1
ATOM 1457 C C . LEU A 1 178 ? -13.487 9.296 13.505 1.00 90.44 178 LEU A C 1
ATOM 1459 O O . LEU A 1 178 ? -14.558 9.523 14.063 1.00 90.44 178 LEU A O 1
ATOM 1463 N N . GLU A 1 179 ? -12.587 8.455 14.011 1.00 88.12 179 GLU A N 1
ATOM 1464 C CA . GLU A 1 179 ? -12.757 7.767 15.295 1.00 88.12 179 GLU A CA 1
ATOM 1465 C C . GLU A 1 179 ? -12.867 8.758 16.458 1.00 88.12 179 GLU A C 1
ATOM 1467 O O . GLU A 1 179 ? -13.755 8.626 17.302 1.00 88.12 179 GLU A O 1
ATOM 1472 N N . LEU A 1 180 ? -12.020 9.793 16.478 1.00 88.00 180 LEU A N 1
ATOM 1473 C CA . LEU A 1 180 ? -12.092 10.859 17.476 1.00 88.00 180 LEU A CA 1
ATOM 1474 C C . LEU A 1 180 ? -13.424 11.619 17.386 1.00 88.00 180 LEU A C 1
ATOM 1476 O O . LEU A 1 180 ? -14.060 11.868 18.408 1.00 88.00 180 LEU A O 1
ATOM 1480 N N . LEU A 1 181 ? -13.882 11.955 16.177 1.00 90.44 181 LEU A N 1
ATOM 1481 C CA . LEU A 1 181 ? -15.179 12.606 15.970 1.00 90.44 181 LEU A CA 1
ATOM 1482 C C . LEU A 1 181 ? -16.346 11.727 16.437 1.00 90.44 181 LEU A C 1
ATOM 1484 O O . LEU A 1 181 ? -17.262 12.227 17.094 1.00 90.44 181 LEU A O 1
ATOM 1488 N N . ALA A 1 182 ? -16.312 10.429 16.131 1.00 90.81 182 ALA A N 1
ATOM 1489 C CA . ALA A 1 182 ? -17.316 9.471 16.581 1.00 90.81 182 ALA A CA 1
ATOM 1490 C C . ALA A 1 182 ? -17.339 9.363 18.112 1.00 90.81 182 ALA A C 1
ATOM 1492 O O . ALA A 1 182 ? -18.414 9.368 18.714 1.00 90.81 182 ALA A O 1
ATOM 1493 N N . TRP A 1 183 ? -16.167 9.339 18.748 1.00 88.25 183 TRP A N 1
ATOM 1494 C CA . TRP A 1 183 ? -16.036 9.331 20.202 1.00 88.25 183 TRP A CA 1
ATOM 1495 C C . TRP A 1 183 ? -16.612 10.591 20.853 1.00 88.25 183 TRP A C 1
ATOM 1497 O O . TRP A 1 183 ? -17.403 10.497 21.790 1.00 88.25 183 TRP A O 1
ATOM 1507 N N . GLU A 1 184 ? -16.278 11.773 20.335 1.00 89.50 184 GLU A N 1
ATOM 1508 C CA . GLU A 1 184 ? -16.815 13.046 20.828 1.00 89.50 184 GLU A CA 1
ATOM 1509 C C . GLU A 1 184 ? -18.342 13.119 20.680 1.00 89.50 184 GLU A C 1
ATOM 1511 O O . GLU A 1 184 ? -19.048 13.571 21.588 1.00 89.50 184 GLU A O 1
ATOM 1516 N N . ALA A 1 185 ? -18.879 12.635 19.556 1.00 92.25 185 ALA A N 1
ATOM 1517 C CA . ALA A 1 185 ? -20.320 12.532 19.348 1.00 92.25 185 ALA A CA 1
ATOM 1518 C C . ALA A 1 185 ? -20.968 11.548 20.336 1.00 92.25 185 ALA A C 1
ATOM 1520 O O . ALA A 1 185 ? -22.012 11.858 20.913 1.00 92.25 185 ALA A O 1
ATOM 1521 N N . TYR A 1 186 ? -20.340 10.397 20.584 1.00 89.88 186 TYR A N 1
ATOM 1522 C CA . TYR A 1 186 ? -20.815 9.410 21.550 1.00 89.88 186 TYR A CA 1
ATOM 1523 C C . TYR A 1 186 ? -20.825 9.971 22.976 1.00 89.88 186 TYR A C 1
ATOM 1525 O O . TYR A 1 186 ? -21.840 9.899 23.668 1.00 89.88 186 TYR A O 1
ATOM 1533 N N . ALA A 1 187 ? -19.728 10.601 23.404 1.00 87.19 187 ALA A N 1
ATOM 1534 C CA . ALA A 1 187 ? -19.583 11.174 24.738 1.00 87.19 187 ALA A CA 1
ATOM 1535 C C . ALA A 1 187 ? -20.635 12.259 25.022 1.00 87.19 187 ALA A C 1
ATOM 1537 O O . ALA A 1 187 ? -21.211 12.288 26.114 1.00 87.19 187 ALA A O 1
ATOM 1538 N N . LYS A 1 188 ? -20.942 13.112 24.034 1.00 92.06 188 LYS A N 1
ATOM 1539 C CA . LYS A 1 188 ? -21.999 14.135 24.140 1.00 92.06 188 LYS A CA 1
ATOM 1540 C C . LYS A 1 188 ? -23.401 13.543 24.294 1.00 92.06 188 LYS A C 1
ATOM 1542 O O . LYS A 1 188 ? -24.235 14.156 24.952 1.00 92.06 188 LYS A O 1
ATOM 1547 N N . ASN A 1 189 ? -23.646 12.357 23.739 1.00 92.06 189 ASN A N 1
ATOM 1548 C CA . ASN A 1 189 ? -24.953 11.691 23.734 1.00 92.06 189 ASN A CA 1
ATOM 1549 C C . ASN A 1 189 ? -24.994 10.448 24.642 1.00 92.06 189 ASN A C 1
ATOM 1551 O O . ASN A 1 189 ? -25.871 9.595 24.503 1.00 92.06 189 ASN A O 1
ATOM 1555 N N . PHE A 1 190 ? -24.055 10.340 25.589 1.00 87.12 190 PHE A N 1
ATOM 1556 C CA . PHE A 1 190 ? -23.795 9.103 26.326 1.00 87.12 190 PHE A CA 1
ATOM 1557 C C . PHE A 1 190 ? -25.031 8.506 27.001 1.00 87.12 190 PHE A C 1
ATOM 1559 O O . PHE A 1 190 ? -25.228 7.301 26.936 1.00 87.12 190 PHE A O 1
ATOM 1566 N N . GLN A 1 191 ? -25.872 9.324 27.643 1.00 88.00 191 GLN A N 1
ATOM 1567 C CA . GLN A 1 191 ? -27.043 8.808 28.363 1.00 88.00 191 GLN A CA 1
ATOM 1568 C C . GLN A 1 191 ? -28.057 8.147 27.423 1.00 88.00 191 GLN A C 1
ATOM 1570 O O . GLN A 1 191 ? -28.595 7.092 27.748 1.00 88.00 191 GLN A O 1
ATOM 1575 N N . GLU A 1 192 ? -28.287 8.735 26.248 1.00 93.19 192 GLU A N 1
ATOM 1576 C CA . GLU A 1 192 ? -29.216 8.188 25.259 1.00 93.19 192 GLU A CA 1
ATOM 1577 C C . GLU A 1 192 ? -28.662 6.911 24.622 1.00 93.19 192 GLU A C 1
ATOM 1579 O O . GLU A 1 192 ? 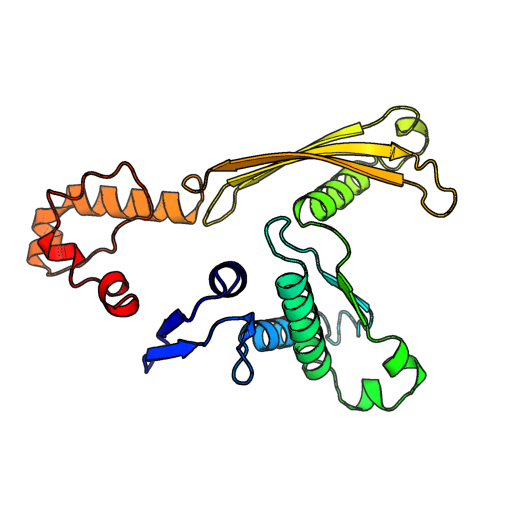-29.367 5.908 24.520 1.00 93.19 192 GLU A O 1
ATOM 1584 N N . LEU A 1 193 ? -27.387 6.930 24.231 1.00 90.25 193 LEU A N 1
ATOM 1585 C CA . LEU A 1 193 ? -26.728 5.780 23.610 1.00 90.25 193 LEU A CA 1
ATOM 1586 C C . LEU A 1 193 ? -26.592 4.613 24.591 1.00 90.25 193 LEU A C 1
ATOM 1588 O O . LEU A 1 193 ? -26.856 3.473 24.221 1.00 90.25 193 LEU A O 1
ATOM 1592 N N . LYS A 1 194 ? -26.309 4.909 25.865 1.00 84.62 194 LYS A N 1
ATOM 1593 C CA . LYS A 1 194 ? -26.329 3.934 26.957 1.00 84.62 194 LYS A CA 1
ATOM 1594 C C . LYS A 1 194 ? -27.710 3.306 27.137 1.00 84.62 194 LYS A C 1
ATOM 1596 O O . LYS A 1 194 ? -27.802 2.097 27.301 1.00 84.62 194 LYS A O 1
ATOM 1601 N N . ALA A 1 195 ? -28.783 4.100 27.111 1.00 89.06 195 ALA A N 1
ATOM 1602 C CA . ALA A 1 195 ? -30.147 3.580 27.240 1.00 89.06 195 ALA A CA 1
ATOM 1603 C C . ALA A 1 195 ? -30.551 2.661 26.072 1.00 89.06 195 ALA A C 1
ATOM 1605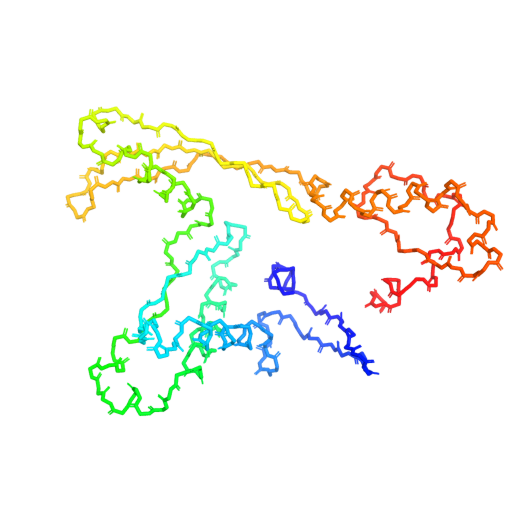 O O . ALA A 1 195 ? -31.418 1.807 26.236 1.00 89.06 195 ALA A O 1
ATOM 1606 N N . LYS A 1 196 ? -29.914 2.830 24.908 1.00 92.00 196 LYS A N 1
ATOM 1607 C CA . LYS A 1 196 ? -30.110 2.017 23.699 1.00 92.00 196 LYS A CA 1
ATOM 1608 C C . LYS A 1 196 ? -29.105 0.865 23.560 1.00 92.00 196 LYS A C 1
ATOM 1610 O O . LYS A 1 196 ? -29.108 0.212 22.524 1.00 92.00 196 LYS A O 1
ATOM 1615 N N . ASP A 1 197 ? -28.252 0.648 24.564 1.00 85.50 197 ASP A N 1
ATOM 1616 C CA . ASP A 1 197 ? -27.172 -0.352 24.557 1.00 85.50 197 ASP A CA 1
ATOM 1617 C C . ASP A 1 197 ? -26.247 -0.257 23.325 1.00 85.50 197 ASP A C 1
ATOM 1619 O O . ASP A 1 197 ? -25.746 -1.244 22.790 1.00 85.50 197 ASP A O 1
ATOM 1623 N N . VAL A 1 198 ? -26.029 0.968 22.835 1.00 85.75 198 VAL A N 1
ATOM 1624 C CA . VAL A 1 198 ? -25.111 1.218 21.722 1.00 85.75 198 VAL A CA 1
ATOM 1625 C C . VAL A 1 198 ? -23.689 1.230 22.265 1.00 85.75 198 VAL A C 1
ATOM 1627 O O . VAL A 1 198 ? -23.346 2.067 23.095 1.00 85.75 198 VAL A O 1
ATOM 1630 N N . VAL A 1 199 ? -22.850 0.328 21.765 1.00 84.62 199 VAL A N 1
ATOM 1631 C CA . VAL A 1 199 ? -21.424 0.254 22.107 1.00 84.62 199 VAL A CA 1
ATOM 1632 C C . VAL A 1 199 ? -20.571 1.066 21.131 1.00 84.62 199 VAL A C 1
ATOM 1634 O O . VAL A 1 199 ? -20.936 1.255 19.971 1.00 84.62 199 VAL A O 1
ATOM 1637 N N . ILE A 1 200 ? -19.402 1.521 21.587 1.00 84.12 200 ILE A N 1
ATOM 1638 C CA . ILE A 1 200 ? -18.402 2.194 20.749 1.00 84.12 200 ILE A CA 1
ATOM 1639 C C . ILE A 1 200 ? -17.020 1.577 20.973 1.00 84.12 200 ILE A C 1
ATOM 1641 O O . ILE A 1 200 ? -16.665 1.200 22.093 1.00 84.12 200 ILE A O 1
ATOM 1645 N N . ALA A 1 201 ? -16.240 1.463 19.898 1.00 80.94 201 ALA A N 1
ATOM 1646 C CA . ALA A 1 201 ? -14.847 1.044 19.978 1.00 80.94 201 ALA A CA 1
ATOM 1647 C C . ALA A 1 201 ? -13.982 2.148 20.601 1.00 80.94 201 ALA A C 1
ATOM 1649 O O . ALA A 1 201 ? -14.257 3.339 20.438 1.00 80.94 201 ALA A O 1
ATOM 1650 N N . LYS A 1 202 ? -12.911 1.756 21.299 1.00 80.00 202 LYS A N 1
ATOM 1651 C CA . LYS A 1 202 ? -11.934 2.723 21.797 1.00 80.00 202 LYS A CA 1
ATOM 1652 C C . LYS A 1 202 ? -11.198 3.351 20.599 1.00 80.00 202 LYS A C 1
ATOM 1654 O O . LYS A 1 202 ? -10.578 2.602 19.848 1.00 80.00 202 LYS A O 1
ATOM 1659 N N . PRO A 1 203 ? -11.215 4.684 20.447 1.00 81.19 203 PRO A N 1
ATOM 1660 C CA . PRO A 1 203 ? -10.451 5.370 19.406 1.00 81.19 203 PRO A CA 1
ATOM 1661 C C . PRO A 1 203 ? -8.942 5.141 19.558 1.00 81.19 203 PRO A C 1
ATOM 1663 O O . PRO A 1 203 ? -8.410 5.102 20.675 1.00 81.19 203 PRO A O 1
ATOM 1666 N N . ASN A 1 204 ? -8.239 5.052 18.431 1.00 76.12 204 ASN A N 1
ATOM 1667 C CA . ASN A 1 204 ? -6.787 4.913 18.354 1.00 76.12 204 ASN A CA 1
ATOM 1668 C C . ASN A 1 204 ? -6.071 6.248 18.653 1.00 76.12 204 ASN A C 1
ATOM 1670 O O . ASN A 1 204 ? -5.466 6.870 17.779 1.00 76.12 204 ASN A O 1
ATOM 1674 N N . TYR A 1 205 ? -6.174 6.725 19.898 1.00 73.50 205 TYR A N 1
ATOM 1675 C CA . TYR A 1 205 ? -5.590 7.992 20.345 1.00 73.50 205 TYR A CA 1
ATOM 1676 C C . TYR A 1 205 ? -5.152 7.921 21.818 1.00 73.50 205 TYR A C 1
ATOM 1678 O O . TYR A 1 205 ? -5.949 7.608 22.703 1.00 73.50 205 TYR A O 1
ATOM 1686 N N . ASP A 1 206 ? -3.896 8.274 22.111 1.00 67.56 206 ASP A N 1
ATOM 1687 C CA . ASP A 1 206 ? -3.324 8.137 23.468 1.00 67.56 206 ASP A CA 1
ATOM 1688 C C . ASP A 1 206 ? -3.873 9.139 24.494 1.00 67.56 206 ASP A C 1
ATOM 1690 O O . ASP A 1 206 ? -3.714 8.950 25.697 1.00 67.56 206 ASP A O 1
ATOM 1694 N N . ARG A 1 207 ? -4.490 10.234 24.039 1.00 66.94 207 ARG A N 1
ATOM 1695 C CA . ARG A 1 207 ? -4.884 11.364 24.903 1.00 66.94 207 ARG A CA 1
ATOM 1696 C C . ARG A 1 207 ? -6.366 11.388 25.273 1.00 66.94 207 ARG A C 1
ATOM 1698 O O . ARG A 1 207 ? -6.871 12.438 25.657 1.00 66.94 207 ARG A O 1
ATOM 1705 N N . ILE A 1 208 ? -7.069 10.269 25.129 1.00 69.81 208 ILE A N 1
ATOM 1706 C CA . ILE A 1 208 ? -8.506 10.204 25.409 1.00 69.81 208 ILE A CA 1
ATOM 1707 C C . ILE A 1 208 ? -8.738 9.676 26.821 1.00 69.81 208 ILE A C 1
ATOM 1709 O O . ILE A 1 208 ? -8.276 8.592 27.176 1.00 69.81 208 ILE A O 1
ATOM 1713 N N . ASP A 1 209 ? -9.481 10.445 27.621 1.00 67.25 209 ASP A N 1
ATOM 1714 C CA . ASP A 1 209 ? -9.943 9.994 28.930 1.00 67.25 209 ASP A CA 1
ATOM 1715 C C . ASP A 1 209 ? -11.061 8.961 28.760 1.00 67.25 209 ASP A C 1
ATOM 1717 O O . ASP A 1 209 ? -12.216 9.269 28.453 1.00 67.25 209 ASP A O 1
ATOM 1721 N N . THR A 1 210 ? -10.691 7.701 28.958 1.00 69.44 210 THR A N 1
ATOM 1722 C CA . THR A 1 210 ? -11.601 6.565 28.868 1.00 69.44 210 THR A CA 1
ATOM 1723 C C . THR A 1 210 ? -12.206 6.154 30.211 1.00 69.44 210 THR A C 1
ATOM 1725 O O . THR A 1 210 ? -13.061 5.266 30.232 1.00 69.44 210 THR A O 1
ATOM 1728 N N . GLN A 1 211 ? -11.792 6.752 31.339 1.00 66.25 211 GLN A N 1
ATOM 1729 C CA . GLN A 1 211 ? -12.213 6.300 32.676 1.00 66.25 211 GLN A CA 1
ATOM 1730 C C . GLN A 1 211 ? -13.727 6.408 32.870 1.00 66.25 211 GLN A C 1
ATOM 1732 O O . GLN A 1 211 ? -14.338 5.562 33.520 1.00 66.25 211 GLN A O 1
ATOM 1737 N N . ARG A 1 212 ? -14.355 7.396 32.229 1.00 64.31 212 ARG A N 1
ATOM 1738 C CA . ARG A 1 212 ? -15.799 7.634 32.306 1.00 64.31 212 ARG A CA 1
ATOM 1739 C C . ARG A 1 212 ? -16.655 6.559 31.615 1.00 64.31 212 ARG A C 1
ATOM 1741 O O . ARG A 1 212 ? -17.846 6.467 31.905 1.00 64.31 212 ARG A O 1
ATOM 1748 N N . PHE A 1 213 ? -16.075 5.743 30.728 1.00 66.31 213 PHE A N 1
ATOM 1749 C CA . PHE A 1 213 ? -16.822 4.867 29.809 1.00 66.31 213 PHE A CA 1
ATOM 1750 C C . PHE A 1 213 ? -16.382 3.391 29.843 1.00 66.31 213 P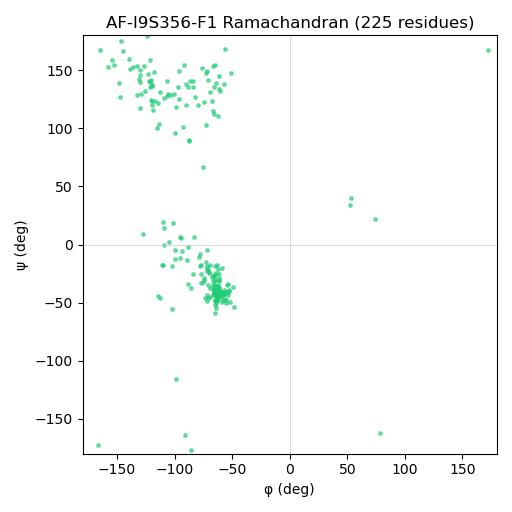HE A C 1
ATOM 1752 O O . PHE A 1 213 ? -16.830 2.592 29.021 1.00 66.31 213 PHE A O 1
ATOM 1759 N N . GLY A 1 214 ? -15.524 3.012 30.799 1.00 61.22 214 GLY A N 1
ATOM 1760 C CA . GLY A 1 214 ? -14.810 1.729 30.815 1.00 61.22 214 GLY A CA 1
ATOM 1761 C C . GLY A 1 214 ? -15.676 0.471 30.668 1.00 61.22 214 GLY A C 1
ATOM 1762 O O . GLY A 1 214 ? -15.297 -0.429 29.923 1.00 61.22 214 GLY A O 1
ATOM 1763 N N . SER A 1 215 ? -16.856 0.412 31.298 1.00 59.91 215 SER A N 1
ATOM 1764 C CA . SER A 1 215 ? -17.716 -0.784 31.252 1.00 59.91 215 SER A CA 1
ATOM 1765 C C . SER A 1 215 ? -18.371 -1.036 29.887 1.00 59.91 215 SER A C 1
ATOM 1767 O O . SER A 1 215 ? -18.748 -2.165 29.605 1.00 59.91 215 SER A O 1
ATOM 1769 N N . PHE A 1 216 ? -18.501 -0.016 29.031 1.00 58.69 216 PHE A N 1
ATOM 1770 C CA . PHE A 1 216 ? -19.169 -0.129 27.723 1.00 58.69 216 PHE A CA 1
ATOM 1771 C C . PHE A 1 216 ? -18.203 -0.382 26.560 1.00 58.69 216 PHE A C 1
ATOM 1773 O O . PHE A 1 216 ? -18.633 -0.752 25.472 1.00 58.69 216 PHE A O 1
ATOM 1780 N N . MET A 1 217 ? -16.895 -0.234 26.785 1.00 58.97 217 MET A N 1
ATOM 1781 C CA . MET A 1 217 ? -15.881 -0.565 25.779 1.00 58.97 217 MET A CA 1
ATOM 1782 C C . MET A 1 217 ? -15.516 -2.057 25.775 1.00 58.97 217 MET A C 1
ATOM 1784 O O . MET A 1 217 ? -15.102 -2.574 24.739 1.00 58.97 217 MET A O 1
ATOM 1788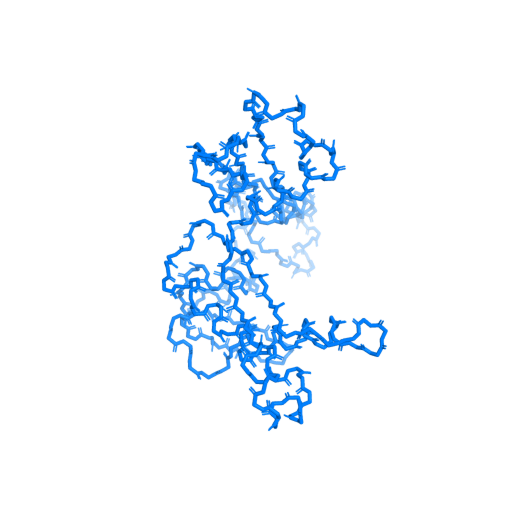 N N . GLN A 1 218 ? -15.690 -2.754 26.908 1.00 58.66 218 GLN A N 1
ATOM 1789 C CA . GLN A 1 218 ? -15.359 -4.181 27.056 1.00 58.66 218 GLN A CA 1
ATOM 1790 C C . GLN A 1 218 ? -16.218 -5.095 26.171 1.00 58.66 218 GLN A C 1
ATOM 1792 O O . GLN A 1 218 ? -15.748 -6.146 25.755 1.00 58.66 218 GLN A O 1
ATOM 1797 N N . ASN A 1 219 ? -17.432 -4.660 25.820 1.00 56.41 219 ASN A N 1
ATOM 1798 C CA . ASN A 1 219 ? -18.355 -5.404 24.958 1.00 56.41 219 ASN A CA 1
ATOM 1799 C C . ASN A 1 219 ? -18.279 -4.979 23.480 1.00 56.41 219 ASN A C 1
ATOM 1801 O O . ASN A 1 219 ? -19.107 -5.396 22.673 1.00 56.41 219 ASN A O 1
ATOM 1805 N N . SER A 1 220 ? -17.330 -4.112 23.108 1.00 59.38 220 SER A N 1
ATOM 1806 C CA . SER A 1 220 ? -17.164 -3.708 21.710 1.00 59.38 220 SER A CA 1
ATOM 1807 C C . SER A 1 220 ? -16.560 -4.845 20.879 1.00 59.38 220 SER A C 1
ATOM 1809 O O . SER A 1 220 ? -15.731 -5.620 21.361 1.00 59.38 220 SER A O 1
ATOM 1811 N N . SER A 1 221 ? -16.931 -4.925 19.599 1.00 56.28 221 SER A N 1
ATOM 1812 C CA . SER A 1 221 ? -16.383 -5.919 18.663 1.00 56.28 221 SER A CA 1
ATOM 1813 C C . SER A 1 221 ? -14.850 -5.882 18.593 1.00 56.28 221 SER A C 1
ATOM 1815 O O . SER A 1 221 ? -14.214 -6.928 18.506 1.00 56.28 221 SER A O 1
ATOM 1817 N N . GLY A 1 222 ? -14.243 -4.696 18.723 1.00 55.12 222 GLY A N 1
ATOM 1818 C CA . GLY A 1 222 ? -12.787 -4.526 18.767 1.00 55.12 222 GLY A CA 1
ATOM 1819 C C . GLY A 1 222 ? -12.107 -5.124 20.008 1.00 55.12 222 GLY A C 1
ATOM 1820 O O . GLY A 1 222 ? -10.944 -5.512 19.924 1.00 55.12 222 GLY A O 1
ATOM 1821 N N . ALA A 1 223 ? -12.814 -5.238 21.138 1.00 56.41 223 ALA A N 1
ATOM 1822 C CA . ALA A 1 223 ? -12.320 -5.939 22.324 1.00 56.41 223 ALA A CA 1
ATOM 1823 C C . ALA A 1 223 ? -12.418 -7.466 22.166 1.00 56.41 223 ALA A C 1
ATOM 1825 O O . ALA A 1 223 ? -11.542 -8.178 22.640 1.00 56.41 223 ALA A O 1
ATOM 1826 N N . CYS A 1 224 ? -13.440 -7.962 21.459 1.00 51.59 224 CYS A N 1
ATOM 1827 C CA . CYS A 1 224 ? -13.637 -9.397 21.230 1.00 51.59 224 CYS A CA 1
ATOM 1828 C C . CYS A 1 224 ? -12.671 -9.985 20.190 1.00 51.59 224 CYS A C 1
ATOM 1830 O O . CYS A 1 224 ? -12.285 -11.139 20.309 1.00 51.59 224 CYS A O 1
ATOM 1832 N N . LEU A 1 225 ? -12.268 -9.203 19.181 1.00 50.03 225 LEU A N 1
ATOM 1833 C CA . LEU A 1 225 ? -11.393 -9.676 18.096 1.00 50.03 225 LEU A CA 1
ATOM 1834 C C . LEU A 1 225 ? -9.906 -9.773 18.485 1.00 50.03 225 LEU A C 1
ATOM 1836 O O . LEU A 1 225 ? -9.142 -10.449 17.799 1.00 50.03 225 LEU A O 1
ATOM 1840 N N . ASN A 1 226 ? -9.500 -9.096 19.563 1.00 46.84 226 ASN A N 1
ATOM 1841 C CA . ASN A 1 226 ? -8.110 -9.020 20.032 1.00 46.84 226 ASN A CA 1
ATOM 1842 C C . ASN A 1 226 ? -7.858 -9.809 21.338 1.00 46.84 226 ASN A C 1
ATOM 1844 O O . ASN A 1 226 ? -6.835 -9.587 21.989 1.00 46.84 226 ASN A O 1
ATOM 1848 N N . LEU A 1 227 ? -8.794 -10.683 21.728 1.00 44.03 227 LEU A N 1
ATOM 1849 C CA . LEU A 1 227 ? -8.630 -11.710 22.768 1.00 44.03 227 LEU A CA 1
ATOM 1850 C C . LEU A 1 227 ? -8.200 -13.038 22.129 1.00 44.03 227 LEU A C 1
ATOM 1852 O O . LEU A 1 227 ? -7.458 -13.780 22.809 1.00 44.03 227 LEU A O 1
#

pLDDT: mean 84.1, std 10.4, range [44.03, 96.75]

Sequence (227 aa):
MKQWAGADEKQNFRDLEEDFSLESFTNCAGFNPIEIYAYYIGRCINNMHNGVFLKYFLSYPIKYEKHQAEKIRESFERGLKKSLPRHVFDDEKTAKMFKVELRASEPCAYAISALKSYGFFKSEKLDKPVYYGVFDFGGGKTDFDFGKWEKSANPKFLYKMTHFSSGGDKYLGGENLLELLAWEAYAKNFQELKAKDVVIAKPNYDRIDTQRFGSFMQNSSGACLNL

Solvent-accessible surface area (backbone atoms only — not comparable to full-atom values): 13091 Å² total; per-residue (Å²): 101,76,62,45,56,68,67,49,43,68,44,62,47,70,64,99,86,54,76,48,73,42,60,20,49,87,72,54,80,74,90,51,70,63,22,54,51,26,20,53,50,30,45,69,60,40,36,95,88,71,42,80,82,47,71,46,76,39,62,40,68,82,88,54,52,72,68,52,54,47,53,49,43,52,30,34,40,54,10,34,56,67,40,47,66,70,72,59,54,71,42,69,67,53,42,71,50,50,42,64,42,86,75,40,39,49,66,56,51,50,51,53,52,49,41,50,74,74,53,55,70,44,71,88,60,40,86,46,72,44,75,50,74,47,78,47,77,37,47,66,25,24,41,32,40,33,34,36,41,32,62,35,92,49,90,93,37,79,58,38,78,45,81,75,54,72,53,68,38,72,54,51,14,59,51,33,50,50,37,47,51,52,48,55,53,45,65,77,42,40,72,62,36,55,76,67,71,57,66,52,68,81,52,75,55,96,86,64,87,52,80,90,50,55,83,50,37,67,77,12,70,69,50,64,57,74,110

Foldseek 3Di:
DVCQLAVQAKFWDDDPPDIDIAGGLLPGPDDDVLLQVLLVVLLVCDDPVNHHDQEAEDADAPNDDPSSRVSSQVSNLNSNCNNDDPVCCVDPVSVVSRHYDHDYHPQVVVVVVVCVVVPCPDPVNAVDKDKDKDWAAAAQWIKIWIWIKHQDPDPVDRIDIDTDDMDIDRCRHNNLVVLVVVVVVCVVCVVVCVVVLNAHEDRPDPPDDCVVPVVRNCPDPVNVRVD

Radius of gyration: 22.76 Å; Cα contacts (8 Å, |Δi|>4): 299; chains: 1; bounding box: 57×44×58 Å

Secondary structure (DSSP, 8-state):
-HHHHHH-S-EEEE-SS-EEEE--TTT--S--HHHHHHHHHHHHHSBTTTB---EEEEEE-TTS-HHHHHHHHHHHHHHHHHHS-GGGGTSHHHHHH-EEEEEEEHHHHHHHHHHHHTTTTSGGG-SSPEEEEEEEE-SS-EEEEEEEEEE-SSTT-SEEEEEEEEEEESS-SHHHHHHHHHHHHHHHTHHHHHHTT---PPPS-TT---GGGHHHHTTSHHHHTT-

Organism: NCBI:txid992039

Nearest PDB structures (foldseek):
  5hfu-assembly1_A  TM=3.531E-01  e=6.077E-01  Homo sapiens
  8p94-assembly1_U  TM=1.965E-01  e=6.077E-01  Mus musculus
  3lk3-assembly1_A  TM=2.151E-01  e=1.781E+00  Gallus gallus
  7ds3-assembly1_A  TM=1.518E-01  e=1.402E+00  Gallus gallus
  5adx-assembly1_L  TM=1.822E-01  e=4.630E+00  Sus scrofa

Mean predicted aligned error: 8.95 Å